Protein 5UNI (pdb70)

Structure (mmCIF, N/CA/C/O backbone):
data_5UNI
#
_entry.id   5UNI
#
_cell.length_a   84.858
_cell.length_b   108.936
_cell.length_c   109.338
_cell.angle_alpha   90.00
_cell.angle_beta   90.00
_cell.angle_gamma   90.00
#
_symmetry.space_group_name_H-M   'C 2 2 21'
#
loop_
_entity.id
_entity.type
_entity.pdbx_description
1 polymer 'NAD(P) transhydrogenase subunit alpha 2'
2 polymer 'NAD(P) transhydrogenase subunit beta'
3 non-polymer 'PENTAETHYLENE GLYCOL'
4 non-polymer DI(HYDROXYETHYL)ETHER
5 non-polymer '(2R)-2,3-dihydroxypropyl (9Z)-octadec-9-enoate'
6 non-polymer BENZAMIDINE
7 water water
#
loop_
_atom_site.group_PDB
_atom_site.id
_atom_site.type_symbol
_atom_site.label_atom_id
_atom_site.label_alt_id
_atom_site.label_comp_id
_atom_site.label_asym_id
_atom_site.label_entity_id
_atom_site.label_seq_id
_atom_site.pdbx_PDB_ins_code
_atom_site.Cartn_x
_atom_site.Cartn_y
_atom_site.Cartn_z
_atom_site.occupancy
_atom_site.B_iso_or_equiv
_atom_site.auth_seq_id
_atom_site.auth_comp_id
_atom_site.auth_asym_id
_atom_site.auth_atom_id
_atom_site.pdbx_PDB_model_num
ATOM 1 N N . MET A 1 1 ? -0.443 148.610 16.922 1.00 70.65 1 MET A N 1
ATOM 2 C CA . MET A 1 1 ? -0.829 147.226 17.381 1.00 77.09 1 MET A CA 1
ATOM 3 C C . MET A 1 1 ? 0.131 146.533 18.360 1.00 81.05 1 MET A C 1
ATOM 4 O O . MET A 1 1 ? -0.021 145.347 18.630 1.00 90.53 1 MET A O 1
ATOM 9 N N . GLU A 1 2 ? 1.103 147.262 18.896 1.00 86.89 2 GLU A N 1
ATOM 10 C CA . GLU A 1 2 ? 2.057 146.729 19.876 1.00 86.67 2 GLU A CA 1
ATOM 11 C C . GLU A 1 2 ? 1.430 146.577 21.309 1.00 76.03 2 GLU A C 1
ATOM 12 O O . GLU A 1 2 ? 0.586 147.378 21.712 1.00 79.76 2 GLU A O 1
ATOM 18 N N . PHE A 1 3 ? 1.847 145.532 22.034 1.00 61.74 3 PHE A N 1
ATOM 19 C CA . PHE A 1 3 ? 1.593 145.355 23.489 1.00 51.44 3 PHE A CA 1
ATOM 20 C C . PHE A 1 3 ? 2.821 145.806 24.253 1.00 46.24 3 PHE A C 1
ATOM 21 O O . PHE A 1 3 ? 3.923 145.768 23.730 1.00 39.48 3 PHE A O 1
ATOM 29 N N . GLY A 1 4 ? 2.669 146.167 25.514 1.00 42.39 4 GLY A N 1
ATOM 30 C CA . GLY A 1 4 ? 3.844 146.394 26.351 1.00 41.35 4 GLY A CA 1
ATOM 31 C C . GLY A 1 4 ? 4.829 145.216 26.425 1.00 40.41 4 GLY A C 1
ATOM 32 O O . GLY A 1 4 ? 4.472 144.065 26.136 1.00 41.18 4 GLY A O 1
ATOM 33 N N . PHE A 1 5 ? 6.051 145.520 26.886 1.00 38.16 5 PHE A N 1
ATOM 34 C CA . PHE A 1 5 ? 7.170 144.592 27.039 1.00 34.38 5 PHE A CA 1
ATOM 35 C C . PHE A 1 5 ? 6.874 143.377 27.897 1.00 33.88 5 PHE A C 1
ATOM 36 O O . PHE A 1 5 ? 7.148 142.232 27.493 1.00 31.06 5 PHE A O 1
ATOM 44 N N . TRP A 1 6 ? 6.256 143.614 29.066 1.00 35.97 6 TRP A N 1
ATOM 45 C CA . TRP A 1 6 ? 6.099 142.543 30.052 1.00 34.09 6 TRP A CA 1
ATOM 46 C C . TRP A 1 6 ? 4.985 141.637 29.656 1.00 32.78 6 TRP A C 1
ATOM 47 O O . TRP A 1 6 ? 5.148 140.407 29.676 1.00 31.51 6 TRP A O 1
ATOM 58 N N . SER A 1 7 ? 3.919 142.233 29.152 1.00 31.16 7 SER A N 1
ATOM 59 C CA . SER A 1 7 ? 2.813 141.474 28.561 1.00 35.43 7 SER A CA 1
ATOM 60 C C . SER A 1 7 ? 3.208 140.637 27.347 1.00 33.65 7 SER A C 1
ATOM 61 O O . SER A 1 7 ? 2.835 139.474 27.252 1.00 33.53 7 SER A O 1
ATOM 64 N N . ALA A 1 8 ? 3.980 141.226 26.444 1.00 32.12 8 ALA A N 1
ATOM 65 C CA . ALA A 1 8 ? 4.554 140.479 25.350 1.00 31.85 8 ALA A CA 1
ATOM 66 C C . ALA A 1 8 ? 5.431 139.355 25.829 1.00 31.89 8 ALA A C 1
ATOM 67 O O . ALA A 1 8 ? 5.415 138.270 25.255 1.00 27.66 8 ALA A O 1
ATOM 69 N N . LEU A 1 9 ? 6.208 139.591 26.903 1.00 32.24 9 LEU A N 1
ATOM 70 C CA . LEU A 1 9 ? 7.091 138.565 27.377 1.00 28.50 9 LEU A CA 1
ATOM 71 C C . LEU A 1 9 ? 6.290 137.396 27.951 1.00 28.01 9 LEU A C 1
ATOM 72 O O . LEU A 1 9 ? 6.611 136.226 27.657 1.00 27.29 9 LEU A O 1
ATOM 77 N N . TYR A 1 10 ? 5.269 137.684 28.772 1.00 27.45 10 TYR A N 1
ATOM 78 C CA . TYR A 1 10 ? 4.322 136.622 29.218 1.00 27.96 10 TYR A CA 1
ATOM 79 C C . TYR A 1 10 ? 3.704 135.846 28.077 1.00 30.41 10 TYR A C 1
ATOM 80 O O . TYR A 1 10 ? 3.718 134.604 28.097 1.00 27.51 10 TYR A O 1
ATOM 89 N N . ILE A 1 11 ? 3.153 136.569 27.079 1.00 30.37 11 ILE A N 1
ATOM 90 C CA . ILE A 1 11 ? 2.640 135.915 25.864 1.00 32.79 11 ILE A CA 1
ATOM 91 C C . ILE A 1 11 ? 3.661 134.939 25.173 1.00 33.35 11 ILE A C 1
ATOM 92 O O . ILE A 1 11 ? 3.288 133.851 24.710 1.00 31.05 11 ILE A O 1
ATOM 97 N N . PHE A 1 12 ? 4.944 135.317 25.152 1.00 36.32 12 PHE A N 1
ATOM 98 C CA . PHE A 1 12 ? 5.993 134.498 24.561 1.00 31.79 12 PHE A CA 1
ATOM 99 C C . PHE A 1 12 ? 6.195 133.234 25.374 1.00 34.61 12 PHE A C 1
ATOM 100 O O . PHE A 1 12 ? 6.169 132.129 24.786 1.00 34.69 12 PHE A O 1
ATOM 108 N N . VAL A 1 13 ? 6.372 133.335 26.707 1.00 29.53 13 VAL A N 1
ATOM 109 C CA . VAL A 1 13 ? 6.674 132.090 27.423 1.00 32.15 13 VAL A CA 1
ATOM 110 C C . VAL A 1 13 ? 5.464 131.143 27.531 1.00 29.28 13 VAL A C 1
ATOM 111 O O . VAL A 1 13 ? 5.622 129.880 27.429 1.00 29.47 13 VAL A O 1
ATOM 115 N N . LEU A 1 14 ? 4.291 131.713 27.763 1.00 28.98 14 LEU A N 1
ATOM 116 C CA . LEU A 1 14 ? 3.061 130.910 27.852 1.00 32.04 14 LEU A CA 1
ATOM 117 C C . LEU A 1 14 ? 2.763 130.181 26.533 1.00 28.31 14 LEU A C 1
ATOM 118 O O . LEU A 1 14 ? 2.412 129.015 26.547 1.00 30.25 14 LEU A O 1
ATOM 123 N N . THR A 1 15 ? 2.900 130.853 25.437 1.00 27.88 15 THR A N 1
ATOM 124 C CA . THR A 1 15 ? 2.689 130.199 24.107 1.00 31.97 15 THR A CA 1
ATOM 125 C C . THR A 1 15 ? 3.723 129.138 23.750 1.00 31.05 15 THR A C 1
ATOM 126 O O . THR A 1 15 ? 3.422 128.101 23.135 1.00 32.28 15 THR A O 1
ATOM 130 N N . CYS A 1 16 ? 4.937 129.397 24.198 1.00 34.62 16 CYS A N 1
ATOM 131 C CA . CYS A 1 16 ? 6.030 128.459 24.095 1.00 35.68 16 CYS A CA 1
ATOM 132 C C . CYS A 1 16 ? 5.831 127.262 24.955 1.00 31.68 16 CYS A C 1
ATOM 133 O O . CYS A 1 16 ? 5.946 126.088 24.478 1.00 28.04 16 CYS A O 1
ATOM 136 N N . PHE A 1 17 ? 5.573 127.467 26.257 1.00 29.22 17 PHE A N 1
ATOM 137 C CA . PHE A 1 17 ? 5.140 126.278 27.056 1.00 28.98 17 PHE A CA 1
ATOM 138 C C . PHE A 1 17 ? 3.946 125.489 26.395 1.00 26.60 17 PHE A C 1
ATOM 139 O O . PHE A 1 17 ? 3.925 124.204 26.325 1.00 28.08 17 PHE A O 1
ATOM 147 N N . LEU A 1 18 ? 2.966 126.229 25.863 1.00 27.03 18 LEU A N 1
ATOM 148 C CA . LEU A 1 18 ? 1.776 125.586 25.287 1.00 26.51 18 LEU A CA 1
ATOM 149 C C . LEU A 1 18 ? 2.081 124.720 24.068 1.00 28.60 18 LEU A C 1
ATOM 150 O O . LEU A 1 18 ? 1.585 123.555 23.968 1.00 31.33 18 LEU A O 1
ATOM 155 N N . GLY A 1 19 ? 2.893 125.245 23.150 1.00 26.86 19 GLY A N 1
ATOM 156 C CA . GLY A 1 19 ? 3.124 124.562 21.890 1.00 28.68 19 GLY A CA 1
ATOM 157 C C . GLY A 1 19 ? 3.871 123.303 22.101 1.00 28.37 19 GLY A C 1
ATOM 158 O O . GLY A 1 19 ? 3.543 122.301 21.524 1.00 30.64 19 GLY A O 1
ATOM 159 N N . TYR A 1 20 ? 4.885 123.369 22.953 1.00 30.84 20 TYR A N 1
ATOM 160 C CA . TYR A 1 20 ? 5.586 122.202 23.485 1.00 32.86 20 TYR A CA 1
ATOM 161 C C . TYR A 1 20 ? 4.685 121.149 24.095 1.00 35.52 20 TYR A C 1
ATOM 162 O O . TYR A 1 20 ? 4.735 119.950 23.734 1.00 37.05 20 TYR A O 1
ATOM 171 N N . GLU A 1 21 ? 3.857 121.582 25.037 1.00 34.83 21 GLU A N 1
ATOM 172 C CA . GLU A 1 21 ? 2.976 120.625 25.730 1.00 34.93 21 GLU A CA 1
ATOM 173 C C . GLU A 1 21 ? 1.899 119.983 24.849 1.00 32.82 21 GLU A C 1
ATOM 174 O O . GLU A 1 21 ? 1.550 118.840 25.090 1.00 33.15 21 GLU A O 1
ATOM 180 N N . LEU A 1 22 ? 1.344 120.682 23.864 1.00 33.07 22 LEU A N 1
ATOM 181 C CA . LEU A 1 22 ? 0.335 120.050 22.962 1.00 34.94 22 LEU A CA 1
ATOM 182 C C . LEU A 1 22 ? 0.851 118.863 22.107 1.00 36.91 22 LEU A C 1
ATOM 183 O O . LEU A 1 22 ? 0.046 118.083 21.610 1.00 45.27 22 LEU A O 1
ATOM 188 N N . ILE A 1 23 ? 2.173 118.729 21.969 1.00 44.46 23 ILE A N 1
ATOM 189 C CA . ILE A 1 23 ? 2.856 117.698 21.147 1.00 45.74 23 ILE A CA 1
ATOM 190 C C . ILE A 1 23 ? 3.410 116.487 21.925 1.00 45.09 23 ILE A C 1
ATOM 191 O O . ILE A 1 23 ? 3.832 115.495 21.310 1.00 38.19 23 ILE A O 1
ATOM 196 N N . THR A 1 24 ? 3.430 116.548 23.249 1.00 43.28 24 THR A N 1
ATOM 197 C CA . THR A 1 24 ? 3.846 115.373 24.060 1.00 48.01 24 THR A CA 1
ATOM 198 C C . THR A 1 24 ? 2.791 114.257 23.831 1.00 46.60 24 THR A C 1
ATOM 199 O O . THR A 1 24 ? 1.600 114.535 23.699 1.00 64.55 24 THR A O 1
ATOM 203 N N . ARG A 1 25 ? 3.197 113.023 23.657 1.00 62.17 25 ARG A N 1
ATOM 204 C CA . ARG A 1 25 ? 2.214 111.929 23.340 1.00 65.50 25 ARG A CA 1
ATOM 205 C C . ARG A 1 25 ? 1.578 111.899 21.939 1.00 66.14 25 ARG A C 1
ATOM 206 O O . ARG A 1 25 ? 0.691 111.076 21.681 1.00 68.50 25 ARG A O 1
ATOM 214 N N . VAL A 1 26 ? 2.007 112.763 21.021 1.00 65.85 26 VAL A N 1
ATOM 215 C CA . VAL A 1 26 ? 1.625 112.592 19.612 1.00 54.76 26 VAL A CA 1
ATOM 216 C C . VAL A 1 26 ? 2.100 111.158 19.223 1.00 46.46 26 VAL A C 1
ATOM 217 O O . VAL A 1 26 ? 3.207 110.743 19.570 1.00 45.63 26 VAL A O 1
ATOM 221 N N . PRO A 1 27 ? 1.213 110.358 18.621 1.00 44.96 27 PRO A N 1
ATOM 222 C CA . PRO A 1 27 ? 1.687 109.049 18.135 1.00 42.01 27 PRO A CA 1
ATOM 223 C C . PRO A 1 27 ? 2.525 109.209 16.853 1.00 42.42 27 PRO A C 1
ATOM 224 O O . PRO A 1 27 ? 2.377 110.194 16.105 1.00 41.01 27 PRO A O 1
ATOM 228 N N . VAL A 1 28 ? 3.415 108.253 16.629 1.00 40.78 28 VAL A N 1
ATOM 229 C CA . VAL A 1 28 ? 4.364 108.223 15.488 1.00 38.15 28 VAL A CA 1
ATOM 230 C C . VAL A 1 28 ? 3.699 108.436 14.142 1.00 37.25 28 VAL A C 1
ATOM 231 O O . VAL A 1 28 ? 4.204 109.185 13.356 1.00 41.01 28 VAL A O 1
ATOM 235 N N . ILE A 1 29 ? 2.562 107.828 13.884 1.00 40.48 29 ILE A N 1
ATOM 236 C CA . ILE A 1 29 ? 1.876 108.010 12.601 1.00 42.88 29 ILE A CA 1
ATOM 237 C C . ILE A 1 29 ? 1.388 109.435 12.324 1.00 39.82 29 ILE A C 1
ATOM 238 O O . ILE A 1 29 ? 0.963 109.724 11.223 1.00 45.83 29 ILE A O 1
ATOM 243 N N . LEU A 1 30 ? 1.421 110.319 13.311 1.00 39.13 30 LEU A N 1
ATOM 244 C CA . LEU A 1 30 ? 0.979 111.687 13.133 1.00 35.93 30 LEU A CA 1
ATOM 245 C C . LEU A 1 30 ? 2.201 112.597 13.041 1.00 36.11 30 LEU A C 1
ATOM 246 O O . LEU A 1 30 ? 2.064 113.811 12.897 1.00 33.99 30 LEU A O 1
ATOM 251 N N . HIS A 1 31 ? 3.401 112.049 13.077 1.00 37.46 31 HIS A N 1
ATOM 252 C CA . HIS A 1 31 ? 4.538 112.930 13.051 1.00 42.42 31 HIS A CA 1
ATOM 253 C C . HIS A 1 31 ? 4.514 113.779 11.781 1.00 40.63 31 HIS A C 1
ATOM 254 O O . HIS A 1 31 ? 4.613 115.011 11.882 1.00 34.93 31 HIS A O 1
ATOM 261 N N . THR A 1 32 ? 4.346 113.181 10.616 1.00 41.06 32 THR A N 1
ATOM 262 C CA . THR A 1 32 ? 4.512 113.998 9.416 1.00 46.10 32 THR A CA 1
ATOM 263 C C . THR A 1 32 ? 3.280 114.873 9.121 1.00 44.32 32 THR A C 1
ATOM 264 O O . THR A 1 32 ? 3.423 116.019 8.734 1.00 44.32 32 THR A O 1
ATOM 268 N N . PRO A 1 33 ? 2.062 114.341 9.344 1.00 49.31 33 PRO A N 1
ATOM 269 C CA . PRO A 1 33 ? 0.910 115.244 9.255 1.00 42.30 33 PRO A CA 1
ATOM 270 C C . PRO A 1 33 ? 0.941 116.463 10.200 1.00 38.78 33 PRO A C 1
ATOM 271 O O . PRO A 1 33 ? 0.459 117.571 9.820 1.00 31.24 33 PRO A O 1
ATOM 275 N N . LEU A 1 34 ? 1.490 116.280 11.404 1.00 37.69 34 LEU A N 1
ATOM 276 C CA . LEU A 1 34 ? 1.631 117.388 12.342 1.00 38.23 34 LEU A CA 1
ATOM 277 C C . LEU A 1 34 ? 2.669 118.389 11.877 1.00 34.90 34 LEU A C 1
ATOM 278 O O . LEU A 1 34 ? 2.467 119.594 12.014 1.00 34.76 34 LEU A O 1
ATOM 283 N N . MET A 1 35 ? 3.768 117.899 11.331 1.00 32.63 35 MET A N 1
ATOM 284 C CA . MET A 1 35 ? 4.807 118.772 10.802 1.00 32.56 35 MET A CA 1
ATOM 285 C C . MET A 1 35 ? 4.173 119.670 9.739 1.00 32.35 35 MET A C 1
ATOM 286 O O . MET A 1 35 ? 4.340 120.918 9.770 1.00 29.46 35 MET A O 1
ATOM 291 N N . SER A 1 36 ? 3.395 119.033 8.860 1.00 27.86 36 SER A N 1
ATOM 292 C CA . SER A 1 36 ? 2.699 119.714 7.808 1.00 29.85 36 SER A CA 1
ATOM 293 C C . SER A 1 36 ? 1.633 120.668 8.322 1.00 27.52 36 SER A C 1
ATOM 294 O O . SER A 1 36 ? 1.598 121.799 7.893 1.00 28.81 36 SER A O 1
ATOM 297 N N . GLY A 1 37 ? 0.769 120.253 9.251 1.00 28.35 37 GLY A N 1
ATOM 298 C CA . GLY A 1 37 ? -0.190 121.194 9.860 1.00 25.67 37 GLY A CA 1
ATOM 299 C C . GLY A 1 37 ? 0.474 122.405 10.559 1.00 31.13 37 GLY A C 1
ATOM 300 O O . GLY A 1 37 ? 0.014 123.563 10.431 1.00 31.55 37 GLY A O 1
ATOM 301 N N . SER A 1 38 ? 1.558 122.156 11.309 1.00 28.15 38 SER A N 1
ATOM 302 C CA . SER A 1 38 ? 2.287 123.246 11.961 1.00 30.09 38 SER A CA 1
ATOM 303 C C . SER A 1 38 ? 2.995 124.181 10.956 1.00 30.72 38 SER A C 1
ATOM 304 O O . SER A 1 38 ? 3.086 125.379 11.206 1.00 27.84 38 SER A O 1
ATOM 307 N N . ASN A 1 39 ? 3.498 123.600 9.851 1.00 27.21 39 ASN A N 1
ATOM 308 C CA . ASN A 1 39 ? 4.036 124.327 8.755 1.00 32.76 39 ASN A CA 1
ATOM 309 C C . ASN A 1 39 ? 2.962 125.265 8.201 1.00 32.62 39 ASN A C 1
ATOM 310 O O . ASN A 1 39 ? 3.249 126.438 7.908 1.00 29.60 39 ASN A O 1
ATOM 315 N N . PHE A 1 40 ? 1.724 124.779 8.050 1.00 28.54 40 PHE A N 1
ATOM 316 C CA . PHE A 1 40 ? 0.674 125.622 7.489 1.00 27.81 40 PHE A CA 1
ATOM 317 C C . PHE A 1 40 ? 0.405 126.839 8.432 1.00 29.23 40 PHE A C 1
ATOM 318 O O . PHE A 1 40 ? 0.286 127.984 8.020 1.00 24.85 40 PHE A O 1
ATOM 326 N N . ILE A 1 41 ? 0.377 126.577 9.726 1.00 26.61 41 ILE A N 1
ATOM 327 C CA . ILE A 1 41 ? 0.126 127.668 10.704 1.00 29.14 41 ILE A CA 1
ATOM 328 C C . ILE A 1 41 ? 1.155 128.813 10.624 1.00 31.27 41 ILE A C 1
ATOM 329 O O . ILE A 1 41 ? 0.732 129.994 10.617 1.00 33.25 41 ILE A O 1
ATOM 334 N N . HIS A 1 42 ? 2.486 128.518 10.557 1.00 35.20 42 HIS A N 1
ATOM 335 C CA . HIS A 1 42 ? 3.462 129.625 10.469 1.00 33.59 42 HIS A CA 1
ATOM 336 C C . HIS A 1 42 ? 3.337 130.395 9.122 1.00 30.63 42 HIS A C 1
ATOM 337 O O . HIS A 1 42 ? 4.004 131.409 8.960 1.00 27.48 42 HIS A O 1
ATOM 344 N N . GLY A 1 43 ? 2.577 129.829 8.171 1.00 31.62 43 GLY A N 1
ATOM 345 C CA . GLY A 1 43 ? 1.985 130.521 6.993 1.00 32.12 43 GLY A CA 1
ATOM 346 C C . GLY A 1 43 ? 1.351 131.869 7.212 1.00 29.26 43 GLY A C 1
ATOM 347 O O . GLY A 1 43 ? 1.230 132.721 6.279 1.00 30.33 43 GLY A O 1
ATOM 348 N N . VAL A 1 44 ? 0.866 132.066 8.428 1.00 30.01 44 VAL A N 1
ATOM 349 C CA . VAL A 1 44 ? 0.316 133.346 8.818 1.00 31.65 44 VAL A CA 1
ATOM 350 C C . VAL A 1 44 ? 1.357 134.474 8.704 1.00 32.09 44 VAL A C 1
ATOM 351 O O . VAL A 1 44 ? 0.939 135.646 8.790 1.00 32.64 44 VAL A O 1
ATOM 355 N N . VAL A 1 45 ? 2.652 134.149 8.477 1.00 32.21 45 VAL A N 1
ATOM 356 C CA . VAL A 1 45 ? 3.686 135.131 8.043 1.00 32.77 45 VAL A CA 1
ATOM 357 C C . VAL A 1 45 ? 3.265 136.022 6.862 1.00 28.76 45 VAL A C 1
ATOM 358 O O . VAL A 1 45 ? 3.707 137.174 6.765 1.00 31.20 45 VAL A O 1
ATOM 362 N N . VAL A 1 46 ? 2.384 1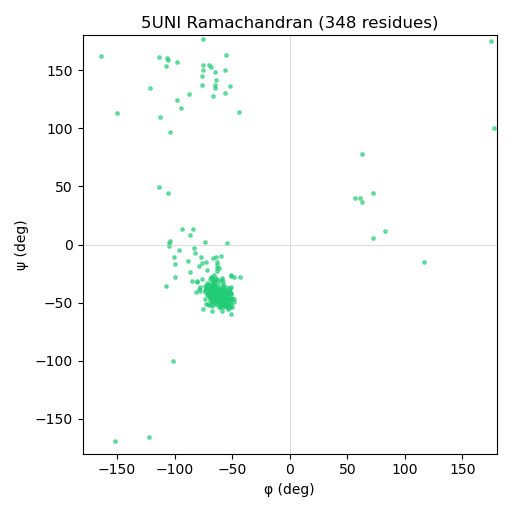35.521 6.020 1.00 26.27 46 VAL A N 1
ATOM 363 C CA . VAL A 1 46 ? 1.825 136.326 4.884 1.00 29.14 46 VAL A CA 1
ATOM 364 C C . VAL A 1 46 ? 1.225 137.675 5.319 1.00 31.75 46 VAL A C 1
ATOM 365 O O . VAL A 1 46 ? 1.389 138.706 4.676 1.00 30.91 46 VAL A O 1
ATOM 369 N N . VAL A 1 47 ? 0.586 137.667 6.479 1.00 28.83 47 VAL A N 1
ATOM 370 C CA . VAL A 1 47 ? 0.010 138.827 7.046 1.00 31.02 47 VAL A CA 1
ATOM 371 C C . VAL A 1 47 ? 1.012 139.910 7.386 1.00 33.97 47 VAL A C 1
ATOM 372 O O . VAL A 1 47 ? 0.787 141.087 7.121 1.00 35.53 47 VAL A O 1
ATOM 376 N N . GLY A 1 48 ? 2.145 139.536 7.973 1.00 32.31 48 GLY A N 1
ATOM 377 C CA . GLY A 1 48 ? 3.171 140.497 8.270 1.00 29.72 48 GLY A CA 1
ATOM 378 C C . GLY A 1 48 ? 3.798 141.004 6.978 1.00 31.38 48 GLY A C 1
ATOM 379 O O . GLY A 1 48 ? 4.127 142.169 6.885 1.00 28.31 48 GLY A O 1
ATOM 380 N N . ALA A 1 49 ? 3.971 140.137 5.985 1.00 31.45 49 ALA A N 1
ATOM 381 C CA . ALA A 1 49 ? 4.442 140.612 4.633 1.00 33.01 49 ALA A CA 1
ATOM 382 C C . ALA A 1 49 ? 3.405 141.534 3.958 1.00 33.41 49 ALA A C 1
ATOM 383 O O . ALA A 1 49 ? 3.812 142.461 3.241 1.00 30.22 49 ALA A O 1
ATOM 385 N N . MET A 1 50 ? 2.092 141.311 4.197 1.00 34.35 50 MET A N 1
ATOM 386 C CA . MET A 1 50 ? 1.063 142.242 3.693 1.00 33.07 50 MET A CA 1
ATOM 387 C C . MET A 1 50 ? 1.264 143.645 4.240 1.00 33.50 50 MET A C 1
ATOM 388 O O . MET A 1 50 ? 1.132 144.629 3.510 1.00 34.37 50 MET A O 1
ATOM 393 N N . VAL A 1 51 ? 1.541 143.742 5.519 1.00 35.05 51 VAL A N 1
ATOM 394 C CA . VAL A 1 51 ? 1.671 145.056 6.186 1.00 37.74 51 VAL A CA 1
ATOM 395 C C . VAL A 1 51 ? 2.925 145.769 5.639 1.00 42.81 51 VAL A C 1
ATOM 396 O O . VAL A 1 51 ? 2.898 147.002 5.378 1.00 37.77 51 VAL A O 1
ATOM 400 N N . VAL A 1 52 ? 4.017 145.005 5.477 1.00 38.64 52 VAL A N 1
ATOM 401 C CA . VAL A 1 52 ? 5.215 145.546 4.839 1.00 35.63 52 VAL A CA 1
ATOM 402 C C . VAL A 1 52 ? 4.922 146.067 3.432 1.00 34.33 52 VAL A C 1
ATOM 403 O O . VAL A 1 52 ? 5.214 147.197 3.118 1.00 36.45 52 VAL A O 1
ATOM 407 N N . LEU A 1 53 ? 4.341 145.262 2.574 1.00 32.62 53 LEU A N 1
ATOM 408 C CA . LEU A 1 53 ? 4.066 145.728 1.248 1.00 34.37 53 LEU A CA 1
ATOM 409 C C . LEU A 1 53 ? 3.115 146.954 1.272 1.00 37.63 53 LEU A C 1
ATOM 410 O O . LEU A 1 53 ? 3.318 147.950 0.545 1.00 36.19 53 LEU A O 1
ATOM 415 N N . GLY A 1 54 ? 2.125 146.886 2.161 1.00 32.93 54 GLY A N 1
ATOM 416 C CA . GLY A 1 54 ? 1.171 147.937 2.382 1.00 37.30 54 GLY A CA 1
ATOM 417 C C . GLY A 1 54 ? 1.743 149.296 2.817 1.00 42.83 54 GLY A C 1
ATOM 418 O O . GLY A 1 54 ? 1.108 150.298 2.581 1.00 47.00 54 GLY A O 1
ATOM 419 N N . HIS A 1 55 ? 2.892 149.331 3.503 1.00 46.80 55 HIS A N 1
ATOM 420 C CA . HIS A 1 55 ? 3.547 150.583 3.923 1.00 42.38 55 HIS A CA 1
ATOM 421 C C . HIS A 1 55 ? 4.789 150.928 3.075 1.00 42.16 55 HIS A C 1
ATOM 422 O O . HIS A 1 55 ? 5.459 151.926 3.303 1.00 45.11 55 HIS A O 1
ATOM 429 N N . ALA A 1 56 ? 5.102 150.112 2.094 1.00 40.70 56 ALA A N 1
ATOM 430 C CA . ALA A 1 56 ? 6.309 150.350 1.300 1.00 46.13 56 ALA A CA 1
ATOM 431 C C . ALA A 1 56 ? 6.217 151.661 0.428 1.00 51.49 56 ALA A C 1
ATOM 432 O O . ALA A 1 56 ? 5.269 151.826 -0.347 1.00 45.00 56 ALA A O 1
ATOM 434 N N . GLU A 1 57 ? 7.210 152.546 0.529 1.00 56.00 57 GLU A N 1
ATOM 435 C CA . GLU A 1 57 ? 7.229 153.805 -0.236 1.00 62.67 57 GLU A CA 1
ATOM 436 C C . GLU A 1 57 ? 8.139 153.790 -1.529 1.00 63.37 57 GLU A C 1
ATOM 437 O O . GLU A 1 57 ? 7.861 154.515 -2.463 1.00 67.94 57 GLU A O 1
ATOM 439 N N . THR A 1 58 ? 9.200 152.979 -1.580 1.00 65.56 58 THR A N 1
ATOM 440 C CA . THR A 1 58 ? 10.157 152.954 -2.723 1.00 55.06 58 THR A CA 1
ATOM 441 C C . THR A 1 58 ? 9.952 151.708 -3.556 1.00 59.75 58 THR A C 1
ATOM 442 O O . THR A 1 58 ? 9.401 150.722 -3.068 1.00 63.83 58 THR A O 1
ATOM 446 N N . GLY A 1 59 ? 10.433 151.745 -4.795 1.00 47.50 59 GLY A N 1
ATOM 447 C CA . GLY A 1 59 ? 10.473 150.586 -5.669 1.00 49.99 59 GLY A CA 1
ATOM 448 C C . GLY A 1 59 ? 11.107 149.330 -5.056 1.00 53.42 59 GLY A C 1
ATOM 449 O O . GLY A 1 59 ? 10.652 148.192 -5.309 1.00 47.91 59 GLY A O 1
ATOM 450 N N . LEU A 1 60 ? 12.137 149.521 -4.242 1.00 54.51 60 LEU A N 1
ATOM 451 C CA . LEU A 1 60 ? 12.864 148.387 -3.635 1.00 55.33 60 LEU A CA 1
ATOM 452 C C . LEU A 1 60 ? 12.052 147.724 -2.529 1.00 57.00 60 LEU A C 1
ATOM 453 O O . LEU A 1 60 ? 11.962 146.481 -2.442 1.00 50.73 60 LEU A O 1
ATOM 458 N N . GLU A 1 61 ? 11.499 148.579 -1.666 1.00 53.22 61 GLU A N 1
ATOM 459 C CA . GLU A 1 61 ? 10.612 148.147 -0.607 1.00 51.64 61 GLU A CA 1
ATOM 460 C C . GLU A 1 61 ? 9.448 147.396 -1.196 1.00 47.60 61 GLU A C 1
ATOM 461 O O . GLU A 1 61 ? 9.027 146.406 -0.644 1.00 48.81 61 GLU A O 1
ATOM 467 N N . LYS A 1 62 ? 8.939 147.866 -2.325 1.00 44.34 62 LYS A N 1
ATOM 468 C CA . LYS A 1 62 ? 7.798 147.253 -2.951 1.00 44.29 62 LYS A CA 1
ATOM 469 C C . LYS A 1 62 ? 8.091 145.938 -3.523 1.00 43.24 62 LYS A C 1
ATOM 470 O O . LYS A 1 62 ? 7.225 145.069 -3.441 1.00 43.65 62 LYS A O 1
ATOM 476 N N . LEU A 1 63 ? 9.257 145.824 -4.156 1.00 42.64 63 LEU A N 1
ATOM 477 C CA . LEU A 1 63 ? 9.686 144.616 -4.801 1.00 40.09 63 LEU A CA 1
ATOM 478 C C . LEU A 1 63 ? 9.993 143.560 -3.710 1.00 44.53 63 LEU A C 1
ATOM 479 O O . LEU A 1 63 ? 9.577 142.417 -3.863 1.00 43.17 63 LEU A O 1
ATOM 484 N N . ILE A 1 64 ? 10.670 143.926 -2.620 1.00 42.34 64 ILE A N 1
ATOM 485 C CA . ILE A 1 64 ? 10.980 142.945 -1.580 1.00 41.31 64 ILE A CA 1
ATOM 486 C C . ILE A 1 64 ? 9.673 142.454 -0.876 1.00 40.26 64 ILE A C 1
ATOM 487 O O . ILE A 1 64 ? 9.429 141.232 -0.715 1.00 42.29 64 ILE A O 1
ATOM 492 N N . GLY A 1 65 ? 8.829 143.400 -0.492 1.00 40.82 65 GLY A N 1
ATOM 493 C CA . GLY A 1 65 ? 7.449 143.109 0.030 1.00 39.83 65 GLY A CA 1
ATOM 494 C C . GLY A 1 65 ? 6.523 142.304 -0.906 1.00 39.68 65 GLY A C 1
ATOM 495 O O . GLY A 1 65 ? 5.783 141.412 -0.484 1.00 35.04 65 GLY A O 1
ATOM 496 N N . PHE A 1 66 ? 6.576 142.597 -2.194 1.00 38.92 66 PHE A N 1
ATOM 497 C CA . PHE A 1 66 ? 5.837 141.817 -3.174 1.00 36.06 66 PHE A CA 1
ATOM 498 C C . PHE A 1 66 ? 6.286 140.343 -3.101 1.00 36.85 66 PHE A C 1
ATOM 499 O O . PHE A 1 66 ? 5.477 139.442 -2.893 1.00 38.51 66 PHE A O 1
ATOM 507 N N . LEU A 1 67 ? 7.591 140.124 -3.157 1.00 42.77 67 LEU A N 1
ATOM 508 C CA . LEU A 1 67 ? 8.167 138.782 -3.109 1.00 41.48 67 LEU A CA 1
ATOM 509 C C . LEU A 1 67 ? 7.777 138.050 -1.783 1.00 40.50 67 LEU A C 1
ATOM 510 O O . LEU A 1 67 ? 7.505 136.839 -1.789 1.00 36.04 67 LEU A O 1
ATOM 515 N N . GLY A 1 68 ? 7.776 138.779 -0.670 1.00 35.94 68 GLY A N 1
ATOM 516 C CA . GLY A 1 68 ? 7.393 138.194 0.625 1.00 36.27 68 GLY A CA 1
ATOM 517 C C . GLY A 1 68 ? 5.941 137.741 0.739 1.00 33.95 68 GLY A C 1
ATOM 518 O O . GLY A 1 68 ? 5.645 136.699 1.339 1.00 30.06 68 GLY A O 1
ATOM 519 N N . VAL A 1 69 ? 5.028 138.529 0.160 1.00 32.78 69 VAL A N 1
ATOM 520 C CA . VAL A 1 69 ? 3.635 138.164 0.092 1.00 32.36 69 VAL A CA 1
ATOM 521 C C . VAL A 1 69 ? 3.429 136.928 -0.763 1.00 31.41 69 VAL A C 1
ATOM 522 O O . VAL A 1 69 ? 2.669 136.025 -0.371 1.00 41.36 69 VAL A O 1
ATOM 526 N N . ILE A 1 70 ? 4.120 136.828 -1.899 1.00 32.48 70 ILE A N 1
ATOM 527 C CA . ILE A 1 70 ? 4.075 135.592 -2.686 1.00 30.74 70 ILE A CA 1
ATOM 528 C C . ILE A 1 70 ? 4.566 134.395 -1.836 1.00 33.24 70 ILE A C 1
ATOM 529 O O . ILE A 1 70 ? 3.938 133.317 -1.836 1.00 30.35 70 ILE A O 1
ATOM 534 N N . LEU A 1 71 ? 5.724 134.579 -1.166 1.00 32.73 71 LEU A N 1
ATOM 535 C CA . LEU A 1 71 ? 6.371 133.478 -0.407 1.00 31.15 71 LEU A CA 1
ATOM 536 C C . LEU A 1 71 ? 5.426 133.105 0.728 1.00 28.84 71 LEU A C 1
ATOM 537 O O . LEU A 1 71 ? 5.095 131.923 0.909 1.00 26.44 71 LEU A O 1
ATOM 542 N N . GLY A 1 72 ? 4.918 134.118 1.441 1.00 26.78 72 GLY A N 1
ATOM 543 C CA . GLY A 1 72 ? 3.981 133.854 2.550 1.00 30.99 72 GLY A CA 1
ATOM 544 C C . GLY A 1 72 ? 2.725 133.129 2.077 1.00 29.44 72 GLY A C 1
ATOM 545 O O . GLY A 1 72 ? 2.365 132.087 2.594 1.00 29.92 72 GLY A O 1
ATOM 546 N N . ALA A 1 73 ? 2.086 133.666 1.037 1.00 35.52 73 ALA A N 1
ATOM 547 C CA . ALA A 1 73 ? 0.906 133.044 0.416 1.00 29.37 73 ALA A CA 1
ATOM 548 C C . ALA A 1 73 ? 1.154 131.615 -0.022 1.00 29.05 73 ALA A C 1
ATOM 549 O O . ALA A 1 73 ? 0.329 130.736 0.239 1.00 33.37 73 ALA A O 1
ATOM 551 N N . ALA A 1 74 ? 2.312 131.344 -0.626 1.00 29.29 74 ALA A N 1
ATOM 552 C CA . ALA A 1 74 ? 2.633 129.969 -0.954 1.00 30.16 74 ALA A CA 1
ATOM 553 C C . ALA A 1 74 ? 2.692 129.048 0.263 1.00 32.26 74 ALA A C 1
ATOM 554 O O . ALA A 1 74 ? 2.108 127.964 0.275 1.00 30.57 74 ALA A O 1
ATOM 556 N N . ASN A 1 75 ? 3.377 129.480 1.302 1.00 31.17 75 ASN A N 1
ATOM 557 C CA . ASN A 1 75 ? 3.450 128.666 2.530 1.00 31.79 75 ASN A CA 1
ATOM 558 C C . ASN A 1 75 ? 2.008 128.350 3.020 1.00 29.58 75 ASN A C 1
ATOM 559 O O . ASN A 1 75 ? 1.689 127.237 3.383 1.00 29.91 75 ASN A O 1
ATOM 564 N N . ALA A 1 76 ? 1.135 129.351 3.037 1.00 30.18 76 ALA A N 1
ATOM 565 C CA . ALA A 1 76 ? -0.197 129.151 3.606 1.00 29.82 76 ALA A CA 1
ATOM 566 C C . ALA A 1 76 ? -1.056 128.231 2.705 1.00 30.87 76 ALA A C 1
ATOM 567 O O . ALA A 1 76 ? -1.679 127.264 3.174 1.00 29.64 76 ALA A O 1
ATOM 569 N N . ALA A 1 77 ? -1.142 128.550 1.425 1.00 27.50 77 ALA A N 1
ATOM 570 C CA . ALA A 1 77 ? -2.069 127.785 0.551 1.00 29.70 77 ALA A CA 1
ATOM 571 C C . ALA A 1 77 ? -1.572 126.340 0.322 1.00 31.41 77 ALA A C 1
ATOM 572 O O . ALA A 1 77 ? -2.359 125.344 0.425 1.00 33.43 77 ALA A O 1
ATOM 574 N N . GLY A 1 78 ? -0.276 126.212 0.016 1.00 33.57 78 GLY A N 1
ATOM 575 C CA . GLY A 1 78 ? 0.297 124.900 -0.345 1.00 34.81 78 GLY A CA 1
ATOM 576 C C . GLY A 1 78 ? 0.369 124.070 0.938 1.00 36.57 78 GLY A C 1
ATOM 577 O O . GLY A 1 78 ? 0.105 122.869 0.944 1.00 34.69 78 GLY A O 1
ATOM 578 N N . GLY A 1 79 ? 0.716 124.724 2.047 1.00 36.04 79 GLY A N 1
ATOM 579 C CA . GLY A 1 79 ? 0.733 124.044 3.341 1.00 36.68 79 GLY A CA 1
ATOM 580 C C . GLY A 1 79 ? -0.624 123.529 3.797 1.00 33.89 79 GLY A C 1
ATOM 581 O O . GLY A 1 79 ? -0.716 122.472 4.404 1.00 27.82 79 GLY A O 1
ATOM 582 N N . TYR A 1 80 ? -1.686 124.276 3.458 1.00 34.75 80 TYR A N 1
ATOM 583 C CA . TYR A 1 80 ? -3.054 123.859 3.713 1.00 34.84 80 TYR A CA 1
ATOM 584 C C . TYR A 1 80 ? -3.418 122.625 2.836 1.00 31.96 80 TYR A C 1
ATOM 585 O O . TYR A 1 80 ? -3.848 121.561 3.330 1.00 32.40 80 TYR A O 1
ATOM 594 N N . ALA A 1 81 ? -3.284 122.789 1.548 1.00 33.04 81 ALA A N 1
ATOM 595 C CA . ALA A 1 81 ? -3.578 121.673 0.634 1.00 32.53 81 ALA A CA 1
ATOM 596 C C . ALA A 1 81 ? -2.830 120.383 0.938 1.00 35.11 81 ALA A C 1
ATOM 597 O O . ALA A 1 81 ? -3.432 119.305 0.949 1.00 42.04 81 ALA A O 1
ATOM 599 N N . VAL A 1 82 ? -1.524 120.474 1.186 1.00 37.85 82 VAL A N 1
ATOM 600 C CA . VAL A 1 82 ? -0.722 119.288 1.549 1.00 37.37 82 VAL A CA 1
ATOM 601 C C . VAL A 1 82 ? -1.294 118.627 2.838 1.00 36.57 82 VAL A C 1
ATOM 602 O O . VAL A 1 82 ? -1.464 117.394 2.880 1.00 38.92 82 VAL A O 1
ATOM 606 N N . THR A 1 83 ? -1.605 119.418 3.862 1.00 33.49 83 THR A N 1
ATOM 607 C CA . THR A 1 83 ? -2.079 118.874 5.176 1.00 32.19 83 THR A CA 1
ATOM 608 C C . THR A 1 83 ? -3.468 118.197 5.009 1.00 33.48 83 THR A C 1
ATOM 609 O O . THR A 1 83 ? -3.712 117.092 5.507 1.00 35.58 83 THR A O 1
ATOM 613 N N . VAL A 1 84 ? -4.353 118.830 4.261 1.00 36.06 84 VAL A N 1
ATOM 614 C CA . VAL A 1 84 ? -5.648 118.238 3.938 1.00 38.40 84 VAL A CA 1
ATOM 615 C C . VAL A 1 84 ? -5.506 116.873 3.247 1.00 41.02 84 VAL A C 1
ATOM 616 O O . VAL A 1 84 ? -6.241 115.935 3.589 1.00 41.89 84 VAL A O 1
ATOM 620 N N . ARG A 1 85 ? -4.577 116.758 2.294 1.00 38.42 85 ARG A N 1
ATOM 621 C CA . ARG A 1 85 ? -4.317 115.474 1.623 1.00 38.78 85 ARG A CA 1
ATOM 622 C C . ARG A 1 85 ? -3.777 114.437 2.554 1.00 46.95 85 ARG A C 1
ATOM 623 O O . ARG A 1 85 ? -4.160 113.306 2.411 1.00 50.72 85 ARG A O 1
ATOM 631 N N . MET A 1 86 ? -2.818 114.778 3.436 1.00 44.26 86 MET A N 1
ATOM 632 C CA . MET A 1 86 ? -2.267 113.776 4.342 1.00 42.59 86 MET A CA 1
ATOM 633 C C . MET A 1 86 ? -3.317 113.275 5.346 1.00 48.93 86 MET A C 1
ATOM 634 O O . MET A 1 86 ? -3.343 112.108 5.686 1.00 59.36 86 MET A O 1
ATOM 639 N N . LEU A 1 87 ? -4.208 114.143 5.790 1.00 42.95 87 LEU A N 1
ATOM 640 C CA . LEU A 1 87 ? -5.193 113.744 6.744 1.00 48.46 87 LEU A CA 1
ATOM 641 C C . LEU A 1 87 ? -6.438 113.055 6.131 1.00 53.33 87 LEU A C 1
ATOM 642 O O . LEU A 1 87 ? -7.314 112.653 6.874 1.00 63.12 87 LEU A O 1
ATOM 647 N N . GLU A 1 88 ? -6.550 112.939 4.814 1.00 64.58 88 GLU A N 1
ATOM 648 C CA . GLU A 1 88 ? -7.460 111.935 4.208 1.00 72.20 88 GLU A CA 1
ATOM 649 C C . GLU A 1 88 ? -7.118 110.523 4.666 1.00 79.70 88 GLU A C 1
ATOM 650 O O . GLU A 1 88 ? -8.012 109.743 4.898 1.00 82.93 88 GLU A O 1
ATOM 656 N N . MET A 1 89 ? -5.826 110.228 4.855 1.00 93.36 89 MET A N 1
ATOM 657 C CA . MET A 1 89 ? -5.332 108.943 5.416 1.00 92.95 89 MET A CA 1
ATOM 658 C C . MET A 1 89 ? -5.940 108.554 6.799 1.00 92.45 89 MET A C 1
ATOM 659 O O . MET A 1 89 ? -5.562 107.534 7.372 1.00 100.86 89 MET A O 1
ATOM 664 N N . PHE A 1 90 ? -6.846 109.367 7.350 1.00 86.83 90 PHE A N 1
ATOM 665 C CA . PHE A 1 90 ? -7.573 109.067 8.604 1.00 87.47 90 PHE A CA 1
ATOM 666 C C . PHE A 1 90 ? -9.072 108.874 8.300 1.00 102.14 90 PHE A C 1
ATOM 667 O O . PHE A 1 90 ? -9.946 109.436 8.966 1.00 103.19 90 PHE A O 1
ATOM 675 N N . GLU A 1 91 ? -9.305 108.023 7.281 1.00 123.11 91 GLU A N 1
ATOM 676 C CA . GLU A 1 91 ? -10.613 107.679 6.672 1.00 140.46 91 GLU A CA 1
ATOM 677 C C . GLU A 1 91 ? -10.567 106.230 6.070 1.00 148.44 91 GLU A C 1
ATOM 678 O O . GLU A 1 91 ? -9.606 105.496 6.329 1.00 136.45 91 GLU A O 1
ATOM 684 N N . ARG A 1 92 ? -11.589 105.838 5.275 1.00 164.35 92 ARG A N 1
ATOM 685 C CA . ARG A 1 92 ? -11.637 104.546 4.510 1.00 168.31 92 ARG A CA 1
ATOM 686 C C . ARG A 1 92 ? -11.300 104.649 2.987 1.00 175.63 92 ARG A C 1
ATOM 687 O O . ARG A 1 92 ? -10.128 104.740 2.610 1.00 163.72 92 ARG A O 1
ATOM 695 N N . LYS A 1 93 ? -12.336 104.656 2.133 1.00 191.34 93 LYS A N 1
ATOM 696 C CA . LYS A 1 93 ? -12.245 104.341 0.694 1.00 200.92 93 LYS A CA 1
ATOM 697 C C . LYS A 1 93 ? -13.677 104.397 0.089 1.00 207.66 93 LYS A C 1
ATOM 698 O O . LYS A 1 93 ? -14.451 103.447 0.258 1.00 210.71 93 LYS A O 1
ATOM 704 N N . PRO A 1 94 ? -14.042 105.515 -0.592 1.00 200.32 94 PRO A N 1
ATOM 705 C CA . PRO A 1 94 ? -15.335 105.620 -1.285 1.00 189.74 94 PRO A CA 1
ATOM 706 C C . PRO A 1 94 ? -15.250 105.170 -2.748 1.00 185.22 94 PRO A C 1
ATOM 707 O O . PRO A 1 94 ? -16.189 105.373 -3.522 1.00 173.17 94 PRO A O 1
ATOM 711 N N . MET B 2 1 ? -7.955 150.440 16.927 1.00 76.06 1 MET B N 1
ATOM 712 C CA . MET B 2 1 ? -8.094 149.206 16.090 1.00 83.06 1 MET B CA 1
ATOM 713 C C . MET B 2 1 ? -8.370 147.929 16.916 1.00 65.40 1 MET B C 1
ATOM 714 O O . MET B 2 1 ? -7.694 146.878 16.808 1.00 48.07 1 MET B O 1
ATOM 719 N N . ASP B 2 2 ? -9.438 148.077 17.695 1.00 55.21 2 ASP B N 1
ATOM 720 C CA . ASP B 2 2 ? -10.152 147.010 18.366 1.00 56.64 2 ASP B CA 1
ATOM 721 C C . ASP B 2 2 ? -10.695 145.853 17.530 1.00 52.14 2 ASP B C 1
ATOM 722 O O . ASP B 2 2 ? -10.755 144.719 18.043 1.00 48.95 2 ASP B O 1
ATOM 727 N N . LEU B 2 3 ? -11.168 146.132 16.315 1.00 43.81 3 LEU B N 1
ATOM 728 C CA . LEU B 2 3 ? -11.717 145.082 15.451 1.00 48.26 3 LEU B CA 1
ATOM 729 C C . LEU B 2 3 ? -10.642 144.165 14.859 1.00 38.98 3 LEU B C 1
ATOM 730 O O . LEU B 2 3 ? -10.843 142.973 14.836 1.00 41.33 3 LEU B O 1
ATOM 735 N N . ILE B 2 4 ? -9.514 144.718 14.435 1.00 35.77 4 ILE B N 1
ATOM 736 C CA . ILE B 2 4 ? -8.353 143.930 14.079 1.00 46.87 4 ILE B CA 1
ATOM 737 C C . ILE B 2 4 ? -7.795 143.159 15.309 1.00 40.09 4 ILE B C 1
ATOM 738 O O . ILE B 2 4 ? -7.481 142.009 15.164 1.00 37.40 4 ILE B O 1
ATOM 743 N N . GLN B 2 5 ? -7.655 143.782 16.473 1.00 35.97 5 GLN B N 1
ATOM 744 C CA . GLN B 2 5 ? -7.268 143.025 17.692 1.00 37.71 5 GLN B CA 1
ATOM 745 C C . GLN B 2 5 ? -8.212 141.882 17.997 1.00 35.25 5 GLN B C 1
ATOM 746 O O . GLN B 2 5 ? -7.755 140.785 18.350 1.00 37.17 5 GLN B O 1
ATOM 752 N N . ALA B 2 6 ? -9.513 142.121 17.818 1.00 33.95 6 ALA B N 1
ATOM 753 C CA . ALA B 2 6 ? -10.502 141.099 18.074 1.00 34.25 6 ALA B CA 1
ATOM 754 C C . ALA B 2 6 ? -10.323 139.941 17.064 1.00 36.07 6 ALA B C 1
ATOM 755 O O . ALA B 2 6 ? -10.297 138.744 17.435 1.00 34.75 6 ALA B O 1
ATOM 757 N N . ALA B 2 7 ? -10.112 140.309 15.812 1.00 32.91 7 ALA B N 1
ATOM 758 C CA . ALA B 2 7 ? -9.923 139.320 14.773 1.00 33.38 7 ALA B CA 1
ATOM 759 C C . ALA B 2 7 ? -8.721 138.418 15.030 1.00 28.97 7 ALA B C 1
ATOM 760 O O . ALA B 2 7 ? -8.846 137.169 15.020 1.00 31.56 7 ALA B O 1
ATOM 762 N N . TYR B 2 8 ? -7.564 139.041 15.276 1.00 30.14 8 TYR B N 1
ATOM 763 C CA . TYR B 2 8 ? -6.293 138.315 15.658 1.00 31.56 8 TYR B CA 1
ATOM 764 C C . TYR B 2 8 ? -6.370 137.440 16.873 1.00 31.74 8 TYR B C 1
ATOM 765 O O . TYR B 2 8 ? -5.812 136.318 16.871 1.00 31.74 8 TYR B O 1
ATOM 774 N N . PHE B 2 9 ? -7.052 137.948 17.926 1.00 35.96 9 PHE B N 1
ATOM 775 C CA . PHE B 2 9 ? -7.467 137.133 19.078 1.00 33.73 9 PHE B CA 1
ATOM 776 C C . PHE B 2 9 ? -8.206 135.874 18.629 1.00 33.47 9 PHE B C 1
ATOM 777 O O . PHE B 2 9 ? -7.837 134.780 18.964 1.00 29.86 9 PHE B O 1
ATOM 785 N N . VAL B 2 10 ? -9.213 136.034 17.777 1.00 35.44 10 VAL B N 1
ATOM 786 C CA . VAL B 2 10 ? -9.939 134.865 17.292 1.00 31.23 10 VAL B CA 1
ATOM 787 C C . VAL B 2 10 ? -9.027 133.910 16.499 1.00 31.36 10 VAL B C 1
ATOM 788 O O . VAL B 2 10 ? -9.070 132.651 16.742 1.00 30.41 10 VAL B O 1
ATOM 792 N N . VAL B 2 11 ? -8.177 134.480 15.607 1.00 28.65 11 VAL B N 1
ATOM 793 C CA . VAL B 2 11 ? -7.153 133.663 14.871 1.00 28.94 11 VAL B CA 1
ATOM 794 C C . VAL B 2 11 ? -6.242 132.808 15.791 1.00 29.01 11 VAL B C 1
ATOM 795 O O . VAL B 2 11 ? -6.062 131.620 15.514 1.00 26.92 11 VAL B O 1
ATOM 799 N N . ALA B 2 12 ? -5.683 133.389 16.879 1.00 27.06 12 ALA B N 1
ATOM 800 C CA . ALA B 2 12 ? -4.851 132.611 17.761 1.00 28.84 12 ALA B CA 1
ATOM 801 C C . ALA B 2 12 ? -5.629 131.411 18.341 1.00 32.26 12 ALA B C 1
ATOM 802 O O . ALA B 2 12 ? -5.103 130.266 18.391 1.00 30.74 12 ALA B O 1
ATOM 804 N N . ILE B 2 13 ? -6.880 131.640 18.745 1.00 30.71 13 ILE B N 1
ATOM 805 C CA . ILE B 2 13 ? -7.687 130.544 19.302 1.00 30.68 13 ILE B CA 1
ATOM 806 C C . ILE B 2 13 ? -7.902 129.413 18.300 1.00 28.80 13 ILE B C 1
ATOM 807 O O . ILE B 2 13 ? -7.738 128.224 18.618 1.00 30.29 13 ILE B O 1
ATOM 812 N N . LEU B 2 14 ? -8.292 129.793 17.092 1.00 28.39 14 LEU B N 1
ATOM 813 C CA . LEU B 2 14 ? -8.467 128.821 16.029 1.00 30.16 14 LEU B CA 1
ATOM 814 C C . LEU B 2 14 ? -7.214 128.023 15.656 1.00 29.88 14 LEU B C 1
ATOM 815 O O . LEU B 2 14 ? -7.304 126.791 15.384 1.00 31.28 14 LEU B O 1
ATOM 820 N N . PHE B 2 15 ? -6.047 128.684 15.635 1.00 32.61 15 PHE B N 1
ATOM 821 C CA . PHE B 2 15 ? -4.770 127.970 15.447 1.00 32.40 15 PHE B CA 1
ATOM 822 C C . PHE B 2 15 ? -4.454 127.015 16.644 1.00 33.66 15 PHE B C 1
ATOM 823 O O . PHE B 2 15 ? -4.002 125.852 16.457 1.00 27.80 15 PHE B O 1
ATOM 831 N N . ILE B 2 16 ? -4.686 127.488 17.866 1.00 30.46 16 ILE B N 1
ATOM 832 C CA . ILE B 2 16 ? -4.433 126.644 19.042 1.00 31.61 16 ILE B CA 1
ATOM 833 C C . ILE B 2 16 ? -5.343 125.439 19.055 1.00 30.72 16 ILE B C 1
ATOM 834 O O . ILE B 2 16 ? -4.860 124.332 19.254 1.00 29.78 16 ILE B O 1
ATOM 839 N N . VAL B 2 17 ? -6.635 125.641 18.815 1.00 32.76 17 VAL B N 1
ATOM 840 C CA . VAL B 2 17 ? -7.573 124.490 18.759 1.00 32.69 17 VAL B CA 1
ATOM 841 C C . VAL B 2 17 ? -7.236 123.613 17.568 1.00 31.41 17 VAL B C 1
ATOM 842 O O . VAL B 2 17 ? -7.274 122.359 17.641 1.00 32.40 17 VAL B O 1
ATOM 846 N N . GLY B 2 18 ? -6.905 124.235 16.444 1.00 31.39 18 GLY B N 1
ATOM 847 C CA . GLY B 2 18 ? -6.491 123.427 15.274 1.00 30.39 18 GLY B CA 1
ATOM 848 C C . GLY B 2 18 ? -5.294 122.529 15.597 1.00 30.32 18 GLY B C 1
ATOM 849 O O . GLY B 2 18 ? -5.308 121.341 15.299 1.00 30.86 18 GLY B O 1
ATOM 850 N N . LEU B 2 19 ? -4.247 123.110 16.198 1.00 30.21 19 LEU B N 1
ATOM 851 C CA . LEU B 2 19 ? -3.025 122.374 16.493 1.00 31.00 19 LEU B CA 1
ATOM 852 C C . LEU B 2 19 ? -3.284 121.237 17.477 1.00 31.42 19 LEU B C 1
ATOM 853 O O . LEU B 2 19 ? -2.888 120.047 17.263 1.00 30.75 19 LEU B O 1
ATOM 858 N N . LYS B 2 20 ? -4.020 121.563 18.510 1.00 32.87 20 LYS B N 1
ATOM 859 C CA . LYS B 2 20 ? -4.408 120.545 19.466 1.00 36.91 20 LYS B CA 1
ATOM 860 C C . LYS B 2 20 ? -5.135 119.372 18.791 1.00 32.99 20 LYS B C 1
ATOM 861 O O . LYS B 2 20 ? -4.778 118.245 19.012 1.00 34.00 20 LYS B O 1
ATOM 867 N N . ARG B 2 21 ? -6.100 119.649 17.929 1.00 33.85 21 ARG B N 1
ATOM 868 C CA . ARG B 2 21 ? -6.925 118.585 17.360 1.00 32.24 21 ARG B CA 1
ATOM 869 C C . ARG B 2 21 ? -6.128 117.745 16.358 1.00 34.20 21 ARG B C 1
ATOM 870 O O . ARG B 2 21 ? -6.316 116.519 16.286 1.00 33.79 21 ARG B O 1
ATOM 878 N N . MET B 2 22 ? -5.198 118.389 15.645 1.00 29.72 22 MET B N 1
ATOM 879 C CA . MET B 2 22 ? -4.236 117.666 14.783 1.00 34.46 22 MET B CA 1
ATOM 880 C C . MET B 2 22 ? -3.283 116.715 15.512 1.00 37.55 22 MET B C 1
ATOM 881 O O . MET B 2 22 ? -2.714 115.837 14.861 1.00 35.85 22 MET B O 1
ATOM 886 N N . ALA B 2 23 ? -3.076 116.878 16.832 1.00 39.48 23 ALA B N 1
ATOM 887 C CA . ALA B 2 23 ? -2.142 115.978 17.576 1.00 34.83 23 ALA B CA 1
ATOM 888 C C . ALA B 2 23 ? -2.751 114.623 18.022 1.00 37.64 23 ALA B C 1
ATOM 889 O O . ALA B 2 23 ? -2.022 113.772 18.597 1.00 38.80 23 ALA B O 1
ATOM 891 N N . HIS B 2 24 ? -4.073 114.456 17.831 1.00 38.07 24 HIS B N 1
ATOM 892 C CA . HIS B 2 24 ? -4.805 113.239 18.201 1.00 41.79 24 HIS B CA 1
ATOM 893 C C . HIS B 2 24 ? -5.472 112.637 16.985 1.00 38.90 24 HIS B C 1
ATOM 894 O O . H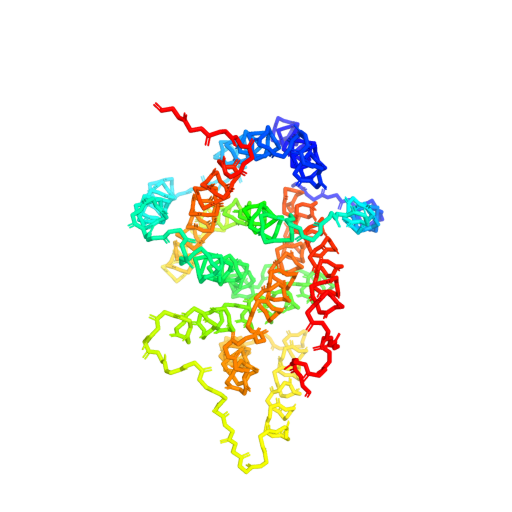IS B 2 24 ? -6.155 113.344 16.254 1.00 43.03 24 HIS B O 1
ATOM 901 N N . PRO B 2 25 ? -5.360 111.331 16.814 1.00 43.02 25 PRO B N 1
ATOM 902 C CA . PRO B 2 25 ? -5.937 110.700 15.603 1.00 48.48 25 PRO B CA 1
ATOM 903 C C . PRO B 2 25 ? -7.430 110.926 15.371 1.00 50.67 25 PRO B C 1
ATOM 904 O O . PRO B 2 25 ? -7.806 111.274 14.240 1.00 52.03 25 PRO B O 1
ATOM 908 N N . THR B 2 26 ? -8.261 110.804 16.406 1.00 48.06 26 THR B N 1
ATOM 909 C CA . THR B 2 26 ? -9.712 110.946 16.214 1.00 45.76 26 THR B CA 1
ATOM 910 C C . THR B 2 26 ? -10.180 112.332 15.784 1.00 42.37 26 THR B C 1
ATOM 911 O O . THR B 2 26 ? -11.170 112.430 15.072 1.00 49.38 26 THR B O 1
ATOM 915 N N . THR B 2 27 ? -9.473 113.392 16.188 1.00 40.73 27 THR B N 1
ATOM 916 C CA . THR B 2 27 ? -9.840 114.785 15.847 1.00 36.70 27 THR B CA 1
ATOM 917 C C . THR B 2 27 ? -8.967 115.446 14.748 1.00 37.41 27 THR B C 1
ATOM 918 O O . THR B 2 27 ? -9.213 116.586 14.371 1.00 38.05 27 THR B O 1
ATOM 922 N N . ALA B 2 28 ? -7.965 114.741 14.226 1.00 42.08 28 ALA B N 1
ATOM 923 C CA . ALA B 2 28 ? -6.930 115.353 13.306 1.00 42.54 28 ALA B CA 1
ATOM 924 C C . ALA B 2 28 ? -7.449 116.000 12.046 1.00 44.31 28 ALA B C 1
ATOM 925 O O . ALA B 2 28 ? -7.044 117.137 11.721 1.00 45.12 28 ALA B O 1
ATOM 927 N N . LYS B 2 29 ? -8.353 115.310 11.361 1.00 42.47 29 LYS B N 1
ATOM 928 C CA . LYS B 2 29 ? -8.991 115.837 10.154 1.00 43.70 29 LYS B CA 1
ATOM 929 C C . LYS B 2 29 ? -9.704 117.120 10.416 1.00 38.62 29 LYS B C 1
ATOM 930 O O . LYS B 2 29 ? -9.615 118.053 9.621 1.00 39.09 29 LYS B O 1
ATOM 936 N N . SER B 2 30 ? -10.490 117.174 11.490 1.00 35.63 30 SER B N 1
ATOM 937 C CA . SER B 2 30 ? -11.159 118.431 11.816 1.00 35.32 30 SER B CA 1
ATOM 938 C C . SER B 2 30 ? -10.188 119.565 12.190 1.00 36.81 30 SER B C 1
ATOM 939 O O . SER B 2 30 ? -10.522 120.744 12.040 1.00 39.17 30 SER B O 1
ATOM 942 N N . GLY B 2 31 ? -9.018 119.224 12.747 1.00 37.72 31 GLY B N 1
ATOM 943 C CA . GLY B 2 31 ? -8.060 120.234 13.230 1.00 35.75 31 GLY B CA 1
ATOM 944 C C . GLY B 2 31 ? -7.474 121.142 12.131 1.00 35.80 31 GLY B C 1
ATOM 945 O O . GLY B 2 31 ? -7.356 122.367 12.321 1.00 33.97 31 GLY B O 1
ATOM 946 N N . ILE B 2 32 ? -7.124 120.562 10.977 1.00 30.99 32 ILE B N 1
ATOM 947 C CA . ILE B 2 32 ? -6.724 121.396 9.839 1.00 35.56 32 ILE B CA 1
ATOM 948 C C . ILE B 2 32 ? -7.822 122.404 9.404 1.00 37.36 32 ILE B C 1
ATOM 949 O O . ILE B 2 32 ? -7.534 123.564 9.016 1.00 39.71 32 ILE B O 1
ATOM 954 N N . VAL B 2 33 ? -9.079 122.013 9.558 1.00 35.80 33 VAL B N 1
ATOM 955 C CA . VAL B 2 33 ? -10.216 122.874 9.215 1.00 36.15 33 VAL B CA 1
ATOM 956 C C . VAL B 2 33 ? -10.328 124.097 10.151 1.00 33.73 33 VAL B C 1
ATOM 957 O O . VAL B 2 33 ? -10.510 125.229 9.705 1.00 33.53 33 VAL B O 1
ATOM 961 N N . TRP B 2 34 ? -10.272 123.878 11.445 1.00 33.22 34 TRP B N 1
ATOM 962 C CA . TRP B 2 34 ? -10.260 125.032 12.433 1.00 35.27 34 TRP B CA 1
ATOM 963 C C . TRP B 2 34 ? -9.111 125.999 12.121 1.00 33.38 34 TRP B C 1
ATOM 964 O O . TRP B 2 34 ? -9.292 127.211 12.025 1.00 37.90 34 TRP B O 1
ATOM 975 N N . ALA B 2 35 ? -7.924 125.426 11.891 1.00 30.89 35 ALA B N 1
ATOM 976 C CA . ALA B 2 35 ? -6.778 126.214 11.467 1.00 31.61 35 ALA B CA 1
ATOM 977 C C . ALA B 2 35 ? -6.943 126.994 10.196 1.00 29.07 35 ALA B C 1
ATOM 978 O O . ALA B 2 35 ? -6.539 128.167 10.115 1.00 28.25 35 ALA B O 1
ATOM 980 N N . GLY B 2 36 ? -7.454 126.339 9.159 1.00 31.20 36 GLY B N 1
ATOM 981 C CA . GLY B 2 36 ? -7.815 127.070 7.927 1.00 30.33 36 GLY B CA 1
ATOM 982 C C . GLY B 2 36 ? -8.719 128.299 8.087 1.00 30.97 36 GLY B C 1
ATOM 983 O O . GLY B 2 36 ? -8.441 129.363 7.548 1.00 32.69 36 GLY B O 1
ATOM 984 N N . TRP B 2 37 ? -9.780 128.175 8.866 1.00 31.37 37 TRP B N 1
ATOM 985 C CA . TRP B 2 37 ? -10.597 129.339 9.210 1.00 30.86 37 TRP B CA 1
ATOM 986 C C . TRP B 2 37 ? -9.827 130.419 9.871 1.00 34.25 37 TRP B C 1
ATOM 987 O O . TRP B 2 37 ? -10.052 131.593 9.537 1.00 33.58 37 TRP B O 1
ATOM 998 N N . GLY B 2 38 ? -8.915 130.067 10.812 1.00 29.17 38 GLY B N 1
ATOM 999 C CA . GLY B 2 38 ? -8.055 131.100 11.309 1.00 27.82 38 GLY B CA 1
ATOM 1000 C C . GLY B 2 38 ? -7.229 131.846 10.289 1.00 27.80 38 GLY B C 1
ATOM 1001 O O . GLY B 2 38 ? -7.068 133.073 10.382 1.00 29.98 38 GLY B O 1
ATOM 1002 N N . MET B 2 39 ? -6.632 131.112 9.369 1.00 27.99 39 MET B N 1
ATOM 1003 C CA . MET B 2 39 ? -5.808 131.744 8.359 1.00 32.44 39 MET B CA 1
ATOM 1004 C C . MET B 2 39 ? -6.664 132.695 7.487 1.00 34.09 39 MET B C 1
ATOM 1005 O O . MET B 2 39 ? -6.224 133.803 7.196 1.00 32.98 39 MET B O 1
ATOM 1010 N N . VAL B 2 40 ? -7.838 132.231 7.035 1.00 34.99 40 VAL B N 1
ATOM 1011 C CA . VAL B 2 40 ? -8.790 133.099 6.258 1.00 33.91 40 VAL B CA 1
ATOM 1012 C C . VAL B 2 40 ? -9.107 134.406 6.996 1.00 33.96 40 VAL B C 1
ATOM 1013 O O . VAL B 2 40 ? -9.031 135.507 6.409 1.00 29.57 40 VAL B O 1
ATOM 1017 N N . LEU B 2 41 ? -9.425 134.280 8.306 1.00 31.58 41 LEU B N 1
ATOM 1018 C CA . LEU B 2 41 ? -9.770 135.465 9.096 1.00 31.45 41 LEU B CA 1
ATOM 1019 C C . LEU B 2 41 ? -8.545 136.389 9.230 1.00 31.72 41 LEU B C 1
ATOM 1020 O O . LEU B 2 41 ? -8.660 137.630 9.196 1.00 28.80 41 LEU B O 1
ATOM 1025 N N . ALA B 2 42 ? -7.352 135.809 9.386 1.00 33.39 42 ALA B N 1
ATOM 1026 C CA . ALA B 2 42 ? -6.132 136.654 9.538 1.00 34.34 42 ALA B CA 1
ATOM 1027 C C . ALA B 2 42 ? -5.858 137.510 8.289 1.00 30.71 42 ALA B C 1
ATOM 1028 O O . ALA B 2 42 ? -5.568 138.705 8.392 1.00 27.73 42 ALA B O 1
ATOM 1030 N N . VAL B 2 43 ? -5.906 136.861 7.149 1.00 26.79 43 VAL B N 1
ATOM 1031 C CA . VAL B 2 43 ? -5.657 137.549 5.864 1.00 34.71 43 VAL B CA 1
ATOM 1032 C C . VAL B 2 43 ? -6.739 138.631 5.644 1.00 35.56 43 VAL B C 1
ATOM 1033 O O . VAL B 2 43 ? -6.389 139.785 5.404 1.00 34.84 43 VAL B O 1
ATOM 1037 N N . LEU B 2 44 ? -8.019 138.266 5.831 1.00 38.00 44 LEU B N 1
ATOM 1038 C CA . LEU B 2 44 ? -9.134 139.225 5.698 1.00 38.56 44 LEU B CA 1
ATOM 1039 C C . LEU B 2 44 ? -8.985 140.414 6.621 1.00 35.60 44 LEU B C 1
ATOM 1040 O O . LEU B 2 44 ? -9.045 141.562 6.180 1.00 33.97 44 LEU B O 1
ATOM 1045 N N . ALA B 2 45 ? -8.755 140.174 7.900 1.00 32.67 45 ALA B N 1
ATOM 1046 C CA . ALA B 2 45 ? -8.617 141.303 8.835 1.00 32.65 45 ALA B CA 1
ATOM 1047 C C . ALA B 2 45 ? -7.494 142.261 8.469 1.00 32.94 45 ALA B C 1
ATOM 1048 O O . ALA B 2 45 ? -7.559 143.438 8.775 1.00 34.76 45 ALA B O 1
ATOM 1050 N N . THR B 2 46 ? -6.433 141.745 7.845 1.00 33.76 46 THR B N 1
ATOM 1051 C CA . THR B 2 46 ? -5.230 142.520 7.626 1.00 34.18 46 THR B CA 1
ATOM 1052 C C . THR B 2 46 ? -5.366 143.630 6.562 1.00 34.33 46 THR B C 1
ATOM 1053 O O . THR B 2 46 ? -4.605 144.625 6.599 1.00 31.45 46 THR B O 1
ATOM 1057 N N . PHE B 2 47 ? -6.339 143.510 5.648 1.00 32.89 47 PHE B N 1
ATOM 1058 C CA . PHE B 2 47 ? -6.591 144.601 4.713 1.00 35.58 47 PHE B CA 1
ATOM 1059 C C . PHE B 2 47 ? -7.047 145.891 5.379 1.00 38.83 47 PHE B C 1
ATOM 1060 O O . PHE B 2 47 ? -6.913 146.965 4.794 1.00 42.34 47 PHE B O 1
ATOM 1068 N N . PHE B 2 48 ? -7.607 145.794 6.592 1.00 38.58 48 PHE B N 1
ATOM 1069 C CA . PHE B 2 48 ? -8.045 146.966 7.356 1.00 40.71 48 PHE B CA 1
ATOM 1070 C C . PHE B 2 48 ? -6.968 147.623 8.223 1.00 42.97 48 PHE B C 1
ATOM 1071 O O . PHE B 2 48 ? -7.276 148.489 9.026 1.00 44.43 48 PHE B O 1
ATOM 1079 N N . TRP B 2 49 ? -5.711 147.214 8.097 1.00 44.59 49 TRP B N 1
ATOM 1080 C CA . TRP B 2 49 ? -4.649 147.790 8.935 1.00 46.45 49 TRP B CA 1
ATOM 1081 C C . TRP B 2 49 ? -4.485 149.302 8.617 1.00 49.00 49 TRP B C 1
ATOM 1082 O O . TRP B 2 49 ? -4.598 149.688 7.459 1.00 46.09 49 TRP B O 1
ATOM 1093 N N . PRO B 2 50 ? -4.243 150.155 9.639 1.00 51.94 50 PRO B N 1
ATOM 1094 C CA . PRO B 2 50 ? -4.143 151.601 9.365 1.00 53.05 50 PRO B CA 1
ATOM 1095 C C . PRO B 2 50 ? -2.971 151.995 8.494 1.00 52.52 50 PRO B C 1
ATOM 1096 O O . PRO B 2 50 ? -1.831 151.533 8.715 1.00 51.02 50 PRO B O 1
ATOM 1100 N N . GLY B 2 51 ? -3.256 152.851 7.522 1.00 51.68 51 GLY B N 1
ATOM 1101 C CA . GLY B 2 51 ? -2.235 153.379 6.640 1.00 48.69 51 GLY B CA 1
ATOM 1102 C C . GLY B 2 51 ? -1.849 152.493 5.476 1.00 49.53 51 GLY B C 1
ATOM 1103 O O . GLY B 2 51 ? -0.869 152.785 4.844 1.00 52.84 51 GLY B O 1
ATOM 1104 N N . MET B 2 52 ? -2.593 151.428 5.171 1.00 44.30 52 MET B N 1
ATOM 1105 C CA . MET B 2 52 ? -2.158 150.519 4.121 1.00 46.53 52 MET B CA 1
ATOM 1106 C C . MET B 2 52 ? -2.404 151.126 2.762 1.00 48.98 52 MET B C 1
ATOM 1107 O O . MET B 2 52 ? -3.469 151.649 2.543 1.00 50.09 52 MET B O 1
ATOM 1112 N N . GLY B 2 53 ? -1.436 150.985 1.858 1.00 45.74 53 GLY B N 1
ATOM 1113 C CA . GLY B 2 53 ? -1.595 151.242 0.457 1.00 43.89 53 GLY B CA 1
ATOM 1114 C C . GLY B 2 53 ? -1.257 149.990 -0.323 1.00 46.95 53 GLY B C 1
ATOM 1115 O O . GLY B 2 53 ? -1.228 148.873 0.234 1.00 42.09 53 GLY B O 1
ATOM 1116 N N . ASN B 2 54 ? -1.084 150.180 -1.630 1.00 41.32 54 ASN B N 1
ATOM 1117 C CA . ASN B 2 54 ? -0.628 149.138 -2.580 1.00 41.86 54 ASN B CA 1
ATOM 1118 C C . ASN B 2 54 ? -1.577 147.942 -2.642 1.00 43.16 54 ASN B C 1
ATOM 1119 O O . ASN B 2 54 ? -1.140 146.785 -2.722 1.00 45.42 54 ASN B O 1
ATOM 1124 N N . PHE B 2 55 ? -2.879 148.215 -2.611 1.00 38.61 55 PHE B N 1
ATOM 1125 C CA . PHE B 2 55 ? -3.887 147.145 -2.466 1.00 37.15 55 PHE B CA 1
ATOM 1126 C C . PHE B 2 55 ? -3.895 146.252 -3.644 1.00 37.23 55 PHE B C 1
ATOM 1127 O O . PHE B 2 55 ? -4.063 145.033 -3.480 1.00 38.08 55 PHE B O 1
ATOM 1135 N N . ALA B 2 56 ? -3.601 146.797 -4.833 1.00 38.84 56 ALA B N 1
ATOM 1136 C CA . ALA B 2 56 ? -3.526 145.921 -6.075 1.00 37.22 56 ALA B CA 1
ATOM 1137 C C . ALA B 2 56 ? -2.319 145.011 -6.080 1.00 33.73 56 ALA B C 1
ATOM 1138 O O . ALA B 2 56 ? -2.442 143.826 -6.445 1.00 38.63 56 ALA B O 1
ATOM 1140 N N . LEU B 2 57 ? -1.156 145.531 -5.661 1.00 38.28 57 LEU B N 1
ATOM 1141 C CA . LEU B 2 57 ? 0.079 144.695 -5.467 1.00 34.53 57 LEU B CA 1
ATOM 1142 C C . LEU B 2 57 ? -0.120 143.551 -4.491 1.00 33.04 57 LEU B C 1
ATOM 1143 O O . LEU B 2 57 ? 0.110 142.376 -4.810 1.00 33.14 57 LEU B O 1
ATOM 1148 N N . ILE B 2 58 ? -0.716 143.885 -3.358 1.00 35.21 58 ILE B N 1
ATOM 1149 C CA . ILE B 2 58 ? -1.022 142.909 -2.329 1.00 34.48 58 ILE B CA 1
ATOM 1150 C C . ILE B 2 58 ? -1.866 141.843 -2.920 1.00 35.32 58 ILE B C 1
ATOM 1151 O O . ILE B 2 58 ? -1.517 140.663 -2.854 1.00 37.15 58 ILE B O 1
ATOM 1156 N N . LEU B 2 59 ? -2.948 142.229 -3.571 1.00 36.69 59 LEU B N 1
ATOM 1157 C CA . LEU B 2 59 ? -3.898 141.198 -4.032 1.00 38.28 59 LEU B CA 1
ATOM 1158 C C . LEU B 2 59 ? -3.300 140.307 -5.117 1.00 33.73 59 LEU B C 1
ATOM 1159 O O . LEU B 2 59 ? -3.496 139.070 -5.146 1.00 30.04 59 LEU B O 1
ATOM 1164 N N . LEU B 2 60 ? -2.526 140.930 -5.990 1.00 34.31 60 LEU B N 1
ATOM 1165 C CA . LEU B 2 60 ? -1.798 140.181 -7.051 1.00 37.36 60 LEU B CA 1
ATOM 1166 C C . LEU B 2 60 ? -0.834 139.131 -6.482 1.00 33.56 60 LEU B C 1
ATOM 1167 O O . LEU B 2 60 ? -0.771 137.990 -6.947 1.00 32.59 60 LEU B O 1
ATOM 1172 N N . ALA B 2 61 ? -0.054 139.549 -5.479 1.00 33.87 61 ALA B N 1
ATOM 1173 C CA . ALA B 2 61 ? 0.916 138.650 -4.827 1.00 31.62 61 ALA B CA 1
ATOM 1174 C C . ALA B 2 61 ? 0.259 137.508 -4.093 1.00 33.36 61 ALA B C 1
ATOM 1175 O O . ALA B 2 61 ? 0.656 136.343 -4.243 1.00 33.39 61 ALA B O 1
ATOM 1177 N N . LEU B 2 62 ? -0.809 137.812 -3.353 1.00 33.09 62 LEU B N 1
ATOM 1178 C CA . LEU B 2 62 ? -1.589 136.756 -2.728 1.00 30.75 62 LEU B CA 1
ATOM 1179 C C . LEU B 2 62 ? -2.052 135.729 -3.718 1.00 36.97 62 LEU B C 1
ATOM 1180 O O . LEU B 2 62 ? -1.900 134.510 -3.487 1.00 38.03 62 LEU B O 1
ATOM 1185 N N . LEU B 2 63 ? -2.678 136.199 -4.811 1.00 37.52 63 LEU B N 1
ATOM 1186 C CA . LEU B 2 63 ? -3.116 135.316 -5.861 1.00 37.69 63 LEU B CA 1
ATOM 1187 C C . LEU B 2 63 ? -1.990 134.537 -6.513 1.00 34.98 63 LEU B C 1
ATOM 1188 O O . LEU B 2 63 ? -2.104 133.344 -6.667 1.00 32.90 63 LEU B O 1
ATOM 1193 N N . LEU B 2 64 ? -0.913 135.179 -6.950 1.00 37.72 64 LEU B N 1
ATOM 1194 C CA . LEU B 2 64 ? 0.163 134.381 -7.589 1.00 39.21 64 LEU B CA 1
ATOM 1195 C C . LEU B 2 64 ? 0.712 133.248 -6.654 1.00 44.21 64 LEU B C 1
ATOM 1196 O O . LEU B 2 64 ? 0.797 132.068 -7.044 1.00 41.60 64 LEU B O 1
ATOM 1201 N N . GLY B 2 65 ? 1.014 133.611 -5.406 1.00 36.37 65 GLY B N 1
ATOM 1202 C CA . GLY B 2 65 ? 1.578 132.662 -4.483 1.00 40.16 65 GLY B CA 1
ATOM 1203 C C . GLY B 2 65 ? 0.709 131.485 -4.219 1.00 36.76 65 GLY B C 1
ATOM 1204 O O . GLY B 2 65 ? 1.142 130.344 -4.309 1.00 38.65 65 GLY B O 1
ATOM 1205 N N . SER B 2 66 ? -0.538 131.789 -3.909 1.00 39.24 66 SER B N 1
ATOM 1206 C CA . SER B 2 66 ? -1.469 130.808 -3.395 1.00 44.75 66 SER B CA 1
ATOM 1207 C C . SER B 2 66 ? -2.006 129.929 -4.528 1.00 39.00 66 SER B C 1
ATOM 1208 O O . SER B 2 66 ? -2.136 128.722 -4.343 1.00 33.51 66 SER B O 1
ATOM 1211 N N . VAL B 2 67 ? -2.236 130.481 -5.716 1.00 38.63 67 VAL B N 1
ATOM 1212 C CA . VAL B 2 67 ? -2.767 129.617 -6.804 1.00 42.45 67 VAL B CA 1
ATOM 1213 C C . VAL B 2 67 ? -1.742 128.559 -7.271 1.00 35.72 67 VAL B C 1
ATOM 1214 O O . VAL B 2 67 ? -2.071 127.378 -7.371 1.00 38.26 67 VAL B O 1
ATOM 1218 N N . VAL B 2 68 ? -0.528 129.002 -7.532 1.00 34.29 68 VAL B N 1
ATOM 1219 C CA . VAL B 2 68 ? 0.539 128.140 -7.994 1.00 36.70 68 VAL B CA 1
ATOM 1220 C C . VAL B 2 68 ? 0.882 127.097 -6.886 1.00 39.75 68 VAL B C 1
ATOM 1221 O O . VAL B 2 68 ? 1.055 125.890 -7.159 1.00 39.12 68 VAL B O 1
ATOM 1225 N N . ALA B 2 69 ? 0.951 127.545 -5.630 1.00 34.44 69 ALA B N 1
ATOM 1226 C CA . ALA B 2 69 ? 1.193 126.595 -4.509 1.00 34.24 69 ALA B CA 1
ATOM 1227 C C . ALA B 2 69 ? 0.096 125.553 -4.420 1.00 35.23 69 ALA B C 1
ATOM 1228 O O . ALA B 2 69 ? 0.374 124.385 -4.234 1.00 33.66 69 ALA B O 1
ATOM 1230 N N A TRP B 2 70 ? -1.163 125.997 -4.538 0.50 40.61 70 TRP B N 1
ATOM 1231 N N B TRP B 2 70 ? -1.153 126.000 -4.539 0.50 39.84 70 TRP B N 1
ATOM 1232 C CA A TRP B 2 70 ? -2.337 125.094 -4.488 0.50 42.10 70 TRP B CA 1
ATOM 1233 C CA B TRP B 2 70 ? -2.325 125.114 -4.527 0.50 40.71 70 TRP B CA 1
ATOM 1234 C C A TRP B 2 70 ? -2.306 124.133 -5.666 0.50 39.46 70 TRP B C 1
ATOM 1235 C C B TRP B 2 70 ? -2.278 124.130 -5.667 0.50 38.71 70 TRP B C 1
ATOM 1236 O O A TRP B 2 70 ? -2.509 122.918 -5.500 0.50 39.11 70 TRP B O 1
ATOM 1237 O O B TRP B 2 70 ? -2.465 122.914 -5.486 0.50 38.41 70 TRP B O 1
ATOM 1258 N N . TRP B 2 71 ? -2.001 124.675 -6.842 1.00 41.45 71 TRP B N 1
ATOM 1259 C CA . TRP B 2 71 ? -1.918 123.891 -8.083 1.00 45.79 71 TRP B CA 1
ATOM 1260 C C . TRP B 2 71 ? -0.842 122.778 -7.950 1.00 45.16 71 TRP B C 1
ATOM 1261 O O . TRP B 2 71 ? -1.142 121.604 -8.188 1.00 39.13 71 TRP B O 1
ATOM 1272 N N . ALA B 2 72 ? 0.360 123.121 -7.466 1.00 43.60 72 ALA B N 1
ATOM 1273 C CA . ALA B 2 72 ? 1.379 122.093 -7.201 1.00 37.57 72 ALA B CA 1
ATOM 1274 C C . ALA B 2 72 ? 1.000 121.076 -6.157 1.00 38.44 72 ALA B C 1
ATOM 1275 O O . ALA B 2 72 ? 1.204 119.906 -6.403 1.00 40.33 72 ALA B O 1
ATOM 1277 N N . ALA B 2 73 ? 0.439 121.507 -5.005 1.00 39.40 73 ALA B N 1
ATOM 1278 C CA . ALA B 2 73 ? 0.040 120.588 -3.884 1.00 37.98 73 ALA B CA 1
ATOM 1279 C C . ALA B 2 73 ? -0.899 119.451 -4.299 1.00 39.34 73 ALA B C 1
ATOM 1280 O O . ALA B 2 73 ? -0.826 118.327 -3.772 1.00 38.58 73 ALA B O 1
ATOM 1282 N N . VAL B 2 74 ? -1.865 119.783 -5.153 1.00 42.23 74 VAL B N 1
ATOM 1283 C CA . VAL B 2 74 ? -2.949 118.816 -5.477 1.00 44.12 74 VAL B CA 1
ATOM 1284 C C . VAL B 2 74 ? -2.584 117.919 -6.635 1.00 43.51 74 VAL B C 1
ATOM 1285 O O . VAL B 2 74 ? -3.183 116.916 -6.754 1.00 45.66 74 VAL B O 1
ATOM 1289 N N . ARG B 2 75 ? -1.540 118.232 -7.399 1.00 52.69 75 ARG B N 1
ATOM 1290 C CA . ARG B 2 75 ? -1.117 117.390 -8.528 1.00 58.42 75 ARG B CA 1
ATOM 1291 C C . ARG B 2 75 ? 0.081 116.410 -8.319 1.00 62.80 75 ARG B C 1
ATOM 1292 O O . ARG B 2 75 ? 0.275 115.488 -9.134 1.00 60.85 75 ARG B O 1
ATOM 1300 N N . VAL B 2 76 ? 0.893 116.595 -7.266 1.00 61.77 76 VAL B N 1
ATOM 1301 C CA . VAL B 2 76 ? 2.014 115.670 -7.002 1.00 48.47 76 VAL B CA 1
ATOM 1302 C C . VAL B 2 76 ? 1.511 114.359 -6.422 1.00 46.68 76 VAL B C 1
ATOM 1303 O O . VAL B 2 76 ? 0.462 114.312 -5.753 1.00 48.41 76 VAL B O 1
ATOM 1307 N N . ALA B 2 77 ? 2.220 113.267 -6.691 1.00 50.04 77 ALA B N 1
ATOM 1308 C CA . ALA B 2 77 ? 1.945 111.992 -5.971 1.00 49.42 77 ALA B CA 1
ATOM 1309 C C . ALA B 2 77 ? 2.044 112.165 -4.463 1.00 47.76 77 ALA B C 1
ATOM 1310 O O . ALA B 2 77 ? 2.867 112.941 -4.025 1.00 47.85 77 ALA B O 1
ATOM 1312 N N . MET B 2 78 ? 1.291 111.387 -3.672 1.00 64.70 78 MET B N 1
ATOM 1313 C CA . MET B 2 78 ? 1.244 111.468 -2.182 1.00 58.49 78 MET B CA 1
ATOM 1314 C C . MET B 2 78 ? 2.547 111.059 -1.490 1.00 61.67 78 MET B C 1
ATOM 1315 O O . MET B 2 78 ? 3.008 111.579 -0.360 1.00 46.14 78 MET B O 1
ATOM 1320 N N . THR B 2 79 ? 3.163 110.121 -2.181 1.00 51.17 79 THR B N 1
ATOM 1321 C CA . THR B 2 79 ? 4.505 109.693 -1.869 1.00 50.35 79 THR B CA 1
ATOM 1322 C C . THR B 2 79 ? 5.463 110.912 -1.765 1.00 44.63 79 THR B C 1
ATOM 1323 O O . THR B 2 79 ? 6.480 110.828 -1.085 1.00 49.79 79 THR B O 1
ATOM 1327 N N . ASP B 2 80 ? 5.169 112.024 -2.474 1.00 40.69 80 ASP B N 1
ATOM 1328 C CA . ASP B 2 80 ? 6.034 113.238 -2.525 1.00 43.91 80 ASP B CA 1
ATOM 1329 C C . ASP B 2 80 ? 5.675 114.347 -1.496 1.00 45.83 80 ASP B C 1
ATOM 1330 O O . ASP B 2 80 ? 6.135 115.466 -1.622 1.00 44.14 80 ASP B O 1
ATOM 1335 N N . MET B 2 81 ? 4.842 114.055 -0.504 1.00 44.07 81 MET B N 1
ATOM 1336 C CA . MET B 2 81 ? 4.460 115.073 0.464 1.00 44.06 81 MET B CA 1
ATOM 1337 C C . MET B 2 81 ? 5.620 115.584 1.354 1.00 40.37 81 MET B C 1
ATOM 1338 O O . MET B 2 81 ? 5.647 116.760 1.650 1.00 40.51 81 MET B O 1
ATOM 1343 N N . PRO B 2 82 ? 6.614 114.737 1.698 1.00 38.99 82 PRO B N 1
ATOM 1344 C CA . PRO B 2 82 ? 7.628 115.320 2.560 1.00 33.84 82 PRO B CA 1
ATOM 1345 C C . PRO B 2 82 ? 8.423 116.400 1.884 1.00 42.09 82 PRO B C 1
ATOM 1346 O O . PRO B 2 82 ? 8.771 117.382 2.556 1.00 44.22 82 PRO B O 1
ATOM 1350 N N . GLN B 2 83 ? 8.722 116.268 0.597 1.00 36.08 83 GLN B N 1
ATOM 1351 C CA . GLN B 2 83 ? 9.385 117.367 -0.072 1.00 36.71 83 GLN B CA 1
ATOM 1352 C C . GLN B 2 83 ? 8.538 118.637 -0.242 1.00 35.05 83 GLN B C 1
ATOM 1353 O O . GLN B 2 83 ? 9.075 119.755 -0.328 1.00 33.57 83 GLN B O 1
ATOM 1359 N N . MET B 2 84 ? 7.228 118.471 -0.323 1.00 34.21 84 MET B N 1
ATOM 1360 C CA . MET B 2 84 ? 6.331 119.600 -0.525 1.00 36.03 84 MET B CA 1
ATOM 1361 C C . MET B 2 84 ? 6.280 120.365 0.806 1.00 32.63 84 MET B C 1
ATOM 1362 O O . MET B 2 84 ? 6.304 121.593 0.840 1.00 32.29 84 MET B O 1
ATOM 1367 N N . VAL B 2 85 ? 6.270 119.640 1.895 1.00 29.31 85 VAL B N 1
ATOM 1368 C CA . VAL B 2 85 ? 6.445 120.316 3.184 1.00 31.26 85 VAL B CA 1
ATOM 1369 C C . VAL B 2 85 ? 7.705 121.165 3.236 1.00 29.41 85 VAL B C 1
ATOM 1370 O O . VAL B 2 85 ? 7.665 122.286 3.699 1.00 28.63 85 VAL B O 1
ATOM 1374 N N . ALA B 2 86 ? 8.826 120.626 2.716 1.00 32.17 86 ALA B N 1
ATOM 1375 C CA . ALA B 2 86 ? 10.079 121.356 2.645 1.00 28.05 86 ALA B CA 1
ATOM 1376 C C . ALA B 2 86 ? 9.986 122.663 1.909 1.00 28.31 86 ALA B C 1
ATOM 1377 O O . ALA B 2 86 ? 10.525 123.711 2.355 1.00 31.65 86 ALA B O 1
ATOM 1379 N N . ILE B 2 87 ? 9.418 122.624 0.710 1.00 30.69 87 ILE B N 1
ATOM 1380 C CA . ILE B 2 87 ? 9.506 123.840 -0.172 1.00 30.40 87 ILE B CA 1
ATOM 1381 C C . ILE B 2 87 ? 8.560 124.930 0.423 1.00 33.46 87 ILE B C 1
ATOM 1382 O O . ILE B 2 87 ? 8.947 126.093 0.533 1.00 33.14 87 ILE B O 1
ATOM 1387 N N . TYR B 2 88 ? 7.392 124.522 0.930 1.00 28.90 88 TYR B N 1
ATOM 1388 C CA . TYR B 2 88 ? 6.494 125.448 1.561 1.00 29.89 88 TYR B CA 1
ATOM 1389 C C . TYR B 2 88 ? 7.019 125.997 2.851 1.00 33.02 88 TYR B C 1
ATOM 1390 O O . TYR B 2 88 ? 6.921 127.217 3.090 1.00 34.05 88 TYR B O 1
ATOM 1399 N N . ASN B 2 89 ? 7.684 125.142 3.633 1.00 30.01 89 ASN B N 1
ATOM 1400 C CA . ASN B 2 89 ? 8.463 125.628 4.748 1.00 29.48 89 ASN B CA 1
ATOM 1401 C C . ASN B 2 89 ? 9.519 126.623 4.388 1.00 29.00 89 ASN B C 1
ATOM 1402 O O . ASN B 2 89 ? 9.595 127.670 5.034 1.00 34.07 89 ASN B O 1
ATOM 1407 N N . GLY B 2 90 ? 10.364 126.300 3.394 1.00 31.35 90 GLY B N 1
ATOM 1408 C CA . GLY B 2 90 ? 11.397 127.258 2.905 1.00 28.74 90 GLY B CA 1
ATOM 1409 C C . GLY B 2 90 ? 10.836 128.637 2.593 1.00 31.38 90 GLY B C 1
ATOM 1410 O O . GLY B 2 90 ? 11.374 129.698 3.047 1.00 31.58 90 GLY B O 1
ATOM 1411 N N . MET B 2 91 ? 9.708 128.618 1.870 1.00 29.31 91 MET B N 1
ATOM 1412 C CA . MET B 2 91 ? 9.051 129.856 1.445 1.00 31.28 91 MET B CA 1
ATOM 1413 C C . MET B 2 91 ? 8.595 130.715 2.614 1.00 31.53 91 MET B C 1
ATOM 1414 O O . MET B 2 91 ? 8.788 131.911 2.569 1.00 34.04 91 MET B O 1
ATOM 1419 N N . GLY B 2 92 ? 8.023 130.106 3.662 1.00 26.71 92 GLY B N 1
ATOM 1420 C CA . GLY B 2 92 ? 7.696 130.870 4.823 1.00 29.40 92 GLY B CA 1
ATOM 1421 C C . GLY B 2 92 ? 8.856 131.517 5.555 1.00 28.26 92 GLY B C 1
ATOM 1422 O O . GLY B 2 92 ? 8.752 132.666 6.069 1.00 24.93 92 GLY B O 1
ATOM 1423 N N . GLY B 2 93 ? 9.949 130.771 5.639 1.00 30.34 93 GLY B N 1
ATOM 1424 C CA . GLY B 2 93 ? 11.197 131.289 6.189 1.00 34.00 93 GLY B CA 1
ATOM 1425 C C . GLY B 2 93 ? 11.712 132.494 5.376 1.00 34.43 93 GLY B C 1
ATOM 1426 O O . GLY B 2 93 ? 12.194 133.486 5.942 1.00 33.36 93 GLY B O 1
ATOM 1427 N N . GLY B 2 94 ? 11.608 132.380 4.061 1.00 32.04 94 GLY B N 1
ATOM 1428 C CA . GLY B 2 94 ? 11.924 133.487 3.129 1.00 30.76 94 GLY B CA 1
ATOM 1429 C C . GLY B 2 94 ? 11.071 134.696 3.415 1.00 31.05 94 GLY B C 1
ATOM 1430 O O . GLY B 2 94 ? 11.600 135.810 3.584 1.00 31.63 94 GLY B O 1
ATOM 1431 N N . ALA B 2 95 ? 9.764 134.461 3.582 1.00 36.41 95 ALA B N 1
ATOM 1432 C CA . ALA B 2 95 ? 8.824 135.544 3.913 1.00 36.56 95 ALA B CA 1
ATOM 1433 C C . ALA B 2 95 ? 9.230 136.257 5.235 1.00 33.50 95 ALA B C 1
ATOM 1434 O O . ALA B 2 95 ? 9.280 137.463 5.273 1.00 31.03 95 ALA B O 1
ATOM 1436 N N . ALA B 2 96 ? 9.591 135.532 6.276 1.00 33.29 96 ALA B N 1
ATOM 1437 C CA . ALA B 2 96 ? 10.095 136.205 7.538 1.00 31.73 96 ALA B CA 1
ATOM 1438 C C . ALA B 2 96 ? 11.333 137.047 7.259 1.00 30.24 96 ALA B C 1
ATOM 1439 O O . ALA B 2 96 ? 11.427 138.148 7.733 1.00 31.36 96 ALA B O 1
ATOM 1441 N N . ALA B 2 97 ? 12.275 136.500 6.500 1.00 31.34 97 ALA B N 1
ATOM 1442 C CA . ALA B 2 97 ? 13.458 137.198 6.078 1.00 31.70 97 ALA B CA 1
ATOM 1443 C C . ALA B 2 97 ? 13.182 138.519 5.338 1.00 34.74 97 ALA B C 1
ATOM 1444 O O . ALA B 2 97 ? 13.935 139.492 5.528 1.00 34.96 97 ALA B O 1
ATOM 1446 N N . THR B 2 98 ? 12.163 138.545 4.463 1.00 31.87 98 THR B N 1
ATOM 1447 C CA . THR B 2 98 ? 11.845 139.757 3.760 1.00 33.12 98 THR B CA 1
ATOM 1448 C C . THR B 2 98 ? 11.306 140.814 4.704 1.00 31.93 98 THR B C 1
ATOM 1449 O O . THR B 2 98 ? 11.618 141.992 4.527 1.00 32.11 98 THR B O 1
ATOM 1453 N N . ILE B 2 99 ? 10.443 140.441 5.664 1.00 33.03 99 ILE B N 1
ATOM 1454 C CA . ILE B 2 99 ? 9.943 141.385 6.655 1.00 30.77 99 ILE B CA 1
ATOM 1455 C C . ILE B 2 99 ? 11.168 142.014 7.377 1.00 36.32 99 ILE B C 1
ATOM 1456 O O . ILE B 2 99 ? 11.289 143.213 7.425 1.00 34.74 99 ILE B O 1
ATOM 1461 N N . ALA B 2 100 ? 12.094 141.201 7.922 1.00 37.04 100 ALA B N 1
ATOM 1462 C CA . ALA B 2 100 ? 13.323 141.741 8.563 1.00 37.69 100 ALA B CA 1
ATOM 1463 C C . ALA B 2 100 ? 14.180 142.684 7.617 1.00 41.80 100 ALA B C 1
ATOM 1464 O O . ALA B 2 100 ? 14.599 143.763 8.021 1.00 43.02 100 ALA B O 1
ATOM 1466 N N . ALA B 2 101 ? 14.374 142.275 6.364 1.00 34.86 101 ALA B N 1
ATOM 1467 C CA . ALA B 2 101 ? 15.176 143.049 5.411 1.00 41.03 101 ALA B CA 1
ATOM 1468 C C . ALA B 2 101 ? 14.587 144.429 5.171 1.00 40.31 101 ALA B C 1
ATOM 1469 O O . ALA B 2 101 ? 15.289 145.414 5.366 1.00 51.34 101 ALA B O 1
ATOM 1471 N N . VAL B 2 102 ? 13.313 144.519 4.804 1.00 40.14 102 VAL B N 1
ATOM 1472 C CA . VAL B 2 102 ? 12.675 145.844 4.570 1.00 46.81 102 VAL B CA 1
ATOM 1473 C C . VAL B 2 102 ? 12.800 146.742 5.817 1.00 44.65 102 VAL B C 1
ATOM 1474 O O . VAL B 2 102 ? 13.113 147.886 5.688 1.00 43.76 102 VAL B O 1
ATOM 1478 N N . GLU B 2 103 ? 12.598 146.204 7.012 1.00 42.87 103 GLU B N 1
ATOM 1479 C CA . GLU B 2 103 ? 12.561 147.032 8.204 1.00 44.65 103 GLU B CA 1
ATOM 1480 C C . GLU B 2 103 ? 13.955 147.492 8.559 1.00 41.43 103 GLU B C 1
ATOM 1481 O O . GLU B 2 103 ? 14.108 148.557 9.089 1.00 41.22 103 GLU B O 1
ATOM 1487 N N . LEU B 2 104 ? 14.954 146.648 8.332 1.00 44.96 104 LEU B N 1
ATOM 1488 C CA . LEU B 2 104 ? 16.352 147.036 8.504 1.00 48.26 104 LEU B CA 1
ATOM 1489 C C . LEU B 2 104 ? 16.748 148.084 7.459 1.00 42.93 104 LEU B C 1
ATOM 1490 O O . LEU B 2 104 ? 17.415 149.017 7.804 1.00 50.04 104 LEU B O 1
ATOM 1495 N N . LEU B 2 105 ? 16.302 147.942 6.220 1.00 47.43 105 LEU B N 1
ATOM 1496 C CA . LEU B 2 105 ? 16.596 148.929 5.169 1.00 51.26 105 LEU B CA 1
ATOM 1497 C C . LEU B 2 105 ? 15.942 150.290 5.449 1.00 56.24 105 LEU B C 1
ATOM 1498 O O . LEU B 2 105 ? 16.601 151.292 5.301 1.00 63.43 105 LEU B O 1
ATOM 1503 N N . LYS B 2 106 ? 14.676 150.315 5.887 1.00 60.27 106 LYS B N 1
ATOM 1504 C CA . LYS B 2 106 ? 13.997 151.543 6.354 1.00 56.79 106 LYS B CA 1
ATOM 1505 C C . LYS B 2 106 ? 14.620 152.170 7.589 1.00 60.52 106 LYS B C 1
ATOM 1506 O O . LYS B 2 106 ? 14.273 153.299 7.885 1.00 59.51 106 LYS B O 1
ATOM 1512 N N . GLY B 2 107 ? 15.483 151.460 8.335 1.00 60.38 107 GLY B N 1
ATOM 1513 C CA . GLY B 2 107 ? 15.892 151.922 9.654 1.00 58.30 107 GLY B CA 1
ATOM 1514 C C . GLY B 2 107 ? 14.691 152.137 10.591 1.00 62.72 107 GLY B C 1
ATOM 1515 O O . GLY B 2 107 ? 14.667 153.094 11.361 1.00 63.89 107 GLY B O 1
ATOM 1516 N N . ALA B 2 108 ? 13.702 151.240 10.535 1.00 59.43 108 ALA B N 1
ATOM 1517 C CA . ALA B 2 108 ? 12.424 151.427 11.242 1.00 62.50 108 ALA B CA 1
ATOM 1518 C C . ALA B 2 108 ? 12.501 151.261 12.776 1.00 63.67 108 ALA B C 1
ATOM 1519 O O . ALA B 2 108 ? 11.586 151.660 13.460 1.00 74.10 108 ALA B O 1
ATOM 1521 N N . PHE B 2 109 ? 13.579 150.690 13.313 1.00 67.36 109 PHE B N 1
ATOM 1522 C CA . PHE B 2 109 ? 13.671 150.387 14.740 1.00 64.79 109 PHE B CA 1
ATOM 1523 C C . PHE B 2 109 ? 14.361 151.498 15.500 1.00 67.19 109 PHE B C 1
ATOM 1524 O O . PHE B 2 109 ? 15.512 151.768 15.217 1.00 73.47 109 PHE B O 1
ATOM 1532 N N . GLU B 2 110 ? 13.659 152.140 16.439 1.00 67.88 110 GLU B N 1
ATOM 1533 C CA . GLU B 2 110 ? 14.290 153.114 17.346 1.00 75.42 110 GLU B CA 1
ATOM 1534 C C . GLU B 2 110 ? 14.907 152.367 18.529 1.00 75.14 110 GLU B C 1
ATOM 1535 O O . GLU B 2 110 ? 15.942 152.773 19.045 1.00 83.22 110 GLU B O 1
ATOM 1537 N N . ASN B 2 111 ? 14.284 151.250 18.910 1.00 63.11 111 ASN B N 1
ATOM 1538 C CA . ASN B 2 111 ? 14.742 150.383 20.004 1.00 56.61 111 ASN B CA 1
ATOM 1539 C C . ASN B 2 111 ? 15.781 149.302 19.540 1.00 52.28 111 ASN B C 1
ATOM 1540 O O . ASN B 2 111 ? 15.537 148.532 18.609 1.00 48.75 111 ASN B O 1
ATOM 1545 N N . THR B 2 112 ? 16.904 149.212 20.240 1.00 43.61 112 THR B N 1
ATOM 1546 C CA . THR B 2 112 ? 17.945 148.253 19.957 1.00 45.41 112 THR B CA 1
ATOM 1547 C C . THR B 2 112 ? 17.504 146.802 20.134 1.00 47.77 112 THR B C 1
ATOM 1548 O O . THR B 2 112 ? 17.947 145.917 19.342 1.00 43.99 112 THR B O 1
ATOM 1552 N N . GLY B 2 113 ? 16.678 146.551 21.156 1.00 44.84 113 GLY B N 1
ATOM 1553 C CA . GLY B 2 113 ? 16.194 145.203 21.482 1.00 38.16 113 GLY B CA 1
ATOM 1554 C C . GLY B 2 113 ? 15.244 144.711 20.385 1.00 35.93 113 GLY B C 1
ATOM 1555 O O . GLY B 2 113 ? 15.352 143.588 19.939 1.00 37.99 113 GLY B O 1
ATOM 1556 N N . LEU B 2 114 ? 14.359 145.570 19.890 1.00 36.67 114 LEU B N 1
ATOM 1557 C CA . LEU B 2 114 ? 13.455 145.167 18.823 1.00 36.87 114 LEU B CA 1
ATOM 1558 C C . LEU B 2 114 ? 14.238 144.923 17.535 1.00 39.80 114 LEU B C 1
ATOM 1559 O O . LEU B 2 114 ? 13.816 144.078 16.722 1.00 36.82 114 LEU B O 1
ATOM 1564 N N . MET B 2 115 ? 15.347 145.660 17.350 1.00 40.03 115 MET B N 1
ATOM 1565 C CA . MET B 2 115 ? 16.252 145.488 16.223 1.00 41.91 115 MET B CA 1
ATOM 1566 C C . MET B 2 115 ? 16.914 144.092 16.272 1.00 36.19 115 MET B C 1
ATOM 1567 O O . MET B 2 115 ? 16.872 143.345 15.288 1.00 32.95 115 MET B O 1
ATOM 1572 N N . ALA B 2 116 ? 17.480 143.756 17.416 1.00 33.82 116 ALA B N 1
ATOM 1573 C CA . ALA B 2 116 ? 18.111 142.474 17.611 1.00 35.52 116 ALA B CA 1
ATOM 1574 C C . ALA B 2 116 ? 17.169 141.345 17.227 1.00 38.10 116 ALA B C 1
ATOM 1575 O O . ALA B 2 116 ? 17.595 140.444 16.516 1.00 36.96 116 ALA B O 1
ATOM 1577 N N . LEU B 2 117 ? 15.925 141.396 17.739 1.00 39.88 117 LEU B N 1
ATOM 1578 C CA . LEU B 2 117 ? 14.896 140.405 17.404 1.00 41.52 117 LEU B CA 1
ATOM 1579 C C . LEU B 2 117 ? 14.665 140.291 15.900 1.00 38.32 117 LEU B C 1
ATOM 1580 O O . LEU B 2 117 ? 14.463 139.186 15.381 1.00 34.52 117 LEU B O 1
ATOM 1585 N N . ALA B 2 118 ? 14.647 141.434 15.218 1.00 35.72 118 ALA B N 1
ATOM 1586 C CA . ALA B 2 118 ? 14.392 141.443 13.785 1.00 32.07 118 ALA B CA 1
ATOM 1587 C C . ALA B 2 118 ? 15.559 140.769 13.076 1.00 35.49 118 ALA B C 1
ATOM 1588 O O . ALA B 2 118 ? 15.362 139.959 12.119 1.00 30.71 118 ALA B O 1
ATOM 1590 N N . ILE B 2 119 ? 16.771 141.055 13.587 1.00 37.76 119 ILE B N 1
ATOM 1591 C CA . ILE B 2 119 ? 18.005 140.467 13.046 1.00 39.52 119 ILE B CA 1
ATOM 1592 C C . ILE B 2 119 ? 18.067 138.937 13.240 1.00 39.08 119 ILE B C 1
ATOM 1593 O O . ILE B 2 119 ? 18.431 138.176 12.322 1.00 34.42 119 ILE B O 1
ATOM 1598 N N . LEU B 2 120 ? 17.727 138.486 14.432 1.00 33.21 120 LEU B N 1
ATOM 1599 C CA . LEU B 2 120 ? 17.766 137.066 14.738 1.00 35.56 120 LEU B CA 1
ATOM 1600 C C . LEU B 2 120 ? 16.721 136.292 13.869 1.00 36.70 120 LEU B C 1
ATOM 1601 O O . LEU B 2 120 ? 16.990 135.206 13.310 1.00 33.69 120 LEU B O 1
ATOM 1606 N N . GLY B 2 121 ? 15.549 136.877 13.700 1.00 34.14 121 GLY B N 1
ATOM 1607 C CA . GLY B 2 121 ? 14.533 136.242 12.883 1.00 36.63 121 GLY B CA 1
ATOM 1608 C C . GLY B 2 121 ? 14.947 136.186 11.424 1.00 34.83 121 GLY B C 1
ATOM 1609 O O . GLY B 2 121 ? 14.548 135.277 10.672 1.00 36.68 121 GLY B O 1
ATOM 1610 N N . GLY B 2 122 ? 15.662 137.216 10.977 1.00 36.40 122 GLY B N 1
ATOM 1611 C CA . GLY B 2 122 ? 16.222 137.233 9.646 1.00 38.29 122 GLY B CA 1
ATOM 1612 C C . GLY B 2 122 ? 17.298 136.151 9.409 1.00 33.23 122 GLY B C 1
ATOM 1613 O O . GLY B 2 122 ? 17.308 135.515 8.391 1.00 36.25 122 GLY B O 1
ATOM 1614 N N . LEU B 2 123 ? 18.220 135.954 10.338 1.00 35.37 123 LEU B N 1
ATOM 1615 C CA . LEU B 2 123 ? 19.202 134.874 10.195 1.00 34.64 123 LEU B CA 1
ATOM 1616 C C . LEU B 2 123 ? 18.506 133.529 10.077 1.00 35.91 123 LEU B C 1
ATOM 1617 O O . LEU B 2 123 ? 18.847 132.729 9.217 1.00 37.31 123 LEU B O 1
ATOM 1622 N N . ILE B 2 124 ? 17.564 133.288 10.978 1.00 32.45 124 ILE B N 1
ATOM 1623 C CA . ILE B 2 124 ? 16.937 131.971 11.138 1.00 35.11 124 ILE B CA 1
ATOM 1624 C C . ILE B 2 124 ? 16.020 131.691 9.986 1.00 28.65 124 ILE B C 1
ATOM 1625 O O . ILE B 2 124 ? 16.048 130.595 9.456 1.00 28.30 124 ILE B O 1
ATOM 1630 N N . GLY B 2 125 ? 15.230 132.681 9.581 1.00 29.53 125 GLY B N 1
ATOM 1631 C CA . GLY B 2 125 ? 14.368 132.584 8.349 1.00 29.58 125 GLY B CA 1
ATOM 1632 C C . GLY B 2 125 ? 15.144 132.291 7.057 1.00 30.94 125 GLY B C 1
ATOM 1633 O O . GLY B 2 125 ? 14.777 131.383 6.268 1.00 29.07 125 GLY B O 1
ATOM 1634 N N . SER B 2 126 ? 16.215 133.065 6.850 1.00 32.27 126 SER B N 1
ATOM 1635 C CA . SER B 2 126 ? 17.208 132.804 5.744 1.00 33.06 126 SER B CA 1
ATOM 1636 C C . SER B 2 126 ? 17.821 131.387 5.688 1.00 30.31 126 SER B C 1
ATOM 1637 O O . SER B 2 126 ? 17.793 130.691 4.647 1.00 32.21 126 SER B O 1
ATOM 1640 N N . VAL B 2 127 ? 18.396 130.977 6.799 1.00 28.65 127 VAL B N 1
ATOM 1641 C CA . VAL B 2 127 ? 18.911 129.612 6.895 1.00 30.15 127 VAL B CA 1
ATOM 1642 C C . VAL B 2 127 ? 17.841 128.558 6.488 1.00 31.93 127 VAL B C 1
ATOM 1643 O O . VAL B 2 127 ? 18.118 127.646 5.680 1.00 27.49 127 VAL B O 1
ATOM 1647 N N . ALA B 2 128 ? 16.617 128.722 7.032 1.00 33.57 128 ALA B N 1
ATOM 1648 C CA . ALA B 2 128 ? 15.493 127.816 6.739 1.00 33.26 128 ALA B CA 1
ATOM 1649 C C . ALA B 2 128 ? 15.052 127.852 5.289 1.00 32.28 128 ALA B C 1
ATOM 1650 O O . ALA B 2 128 ? 14.668 126.798 4.760 1.00 29.34 128 ALA B O 1
ATOM 1652 N N . PHE B 2 129 ? 15.026 129.053 4.712 1.00 31.01 129 PHE B N 1
ATOM 1653 C CA . PHE B 2 129 ? 14.804 129.242 3.283 1.00 34.88 129 PHE B CA 1
ATOM 1654 C C . PHE B 2 129 ? 15.723 128.371 2.430 1.00 33.05 129 PHE B C 1
ATOM 1655 O O . PHE B 2 129 ? 15.225 127.528 1.681 1.00 35.10 129 PHE B O 1
ATOM 1663 N N . THR B 2 130 ? 17.042 128.514 2.542 1.00 33.62 130 THR B N 1
ATOM 1664 C CA . THR B 2 130 ? 17.954 127.765 1.598 1.00 32.54 130 THR B CA 1
ATOM 1665 C C . THR B 2 130 ? 18.133 126.355 2.047 1.00 31.85 130 THR B C 1
ATOM 1666 O O . THR B 2 130 ? 18.276 125.447 1.230 1.00 28.06 130 THR B O 1
ATOM 1670 N N . GLY B 2 131 ? 18.097 126.164 3.342 1.00 28.83 131 GLY B N 1
ATOM 1671 C CA . GLY B 2 131 ? 18.116 124.810 3.915 1.00 32.41 131 GLY B CA 1
ATOM 1672 C C . GLY B 2 131 ? 16.972 123.933 3.456 1.00 31.19 131 GLY B C 1
ATOM 1673 O O . GLY B 2 131 ? 17.170 122.766 3.057 1.00 29.69 131 GLY B O 1
ATOM 1674 N N . SER B 2 132 ? 15.785 124.499 3.485 1.00 28.44 132 SER B N 1
ATOM 1675 C CA . SER B 2 132 ? 14.575 123.820 3.029 1.00 30.53 132 SER B CA 1
ATOM 1676 C C . SER B 2 132 ? 14.518 123.621 1.537 1.00 31.03 132 SER B C 1
ATOM 1677 O O . SER B 2 132 ? 14.079 122.561 1.098 1.00 30.24 132 SER B O 1
ATOM 1680 N N . LEU B 2 133 ? 15.019 124.584 0.759 1.00 32.48 133 LEU B N 1
ATOM 1681 C CA . LEU B 2 133 ? 15.211 124.374 -0.675 1.00 33.49 133 LEU B CA 1
ATOM 1682 C C . LEU B 2 133 ? 16.190 123.247 -1.082 1.00 34.39 133 LEU B C 1
ATOM 1683 O O . LEU B 2 133 ? 15.896 122.471 -2.022 1.00 34.19 133 LEU B O 1
ATOM 1688 N N . ILE B 2 134 ? 17.294 123.083 -0.357 1.00 31.43 134 ILE B N 1
ATOM 1689 C CA . ILE B 2 134 ? 18.164 121.997 -0.611 1.00 31.49 134 ILE B CA 1
ATOM 1690 C C . ILE B 2 134 ? 17.498 120.700 -0.244 1.00 33.16 134 ILE B C 1
ATOM 1691 O O . ILE B 2 134 ? 17.616 119.731 -0.997 1.00 29.59 134 ILE B O 1
ATOM 1696 N N . ALA B 2 135 ? 16.815 120.637 0.915 1.00 33.30 135 ALA B N 1
ATOM 1697 C CA . ALA B 2 135 ? 16.079 119.406 1.298 1.00 31.35 135 ALA B CA 1
ATOM 1698 C C . ALA B 2 135 ? 15.103 118.986 0.184 1.00 31.86 135 ALA B C 1
ATOM 1699 O O . ALA B 2 135 ? 15.098 117.829 -0.220 1.00 30.48 135 ALA B O 1
ATOM 1701 N N . PHE B 2 136 ? 14.270 119.927 -0.269 1.00 30.37 136 PHE B N 1
ATOM 1702 C CA . PHE B 2 136 ? 13.408 119.707 -1.461 1.00 31.05 136 PHE B CA 1
ATOM 1703 C C . PHE B 2 136 ? 14.184 119.150 -2.722 1.00 32.15 136 PHE B C 1
ATOM 1704 O O . PHE B 2 136 ? 13.804 118.132 -3.342 1.00 32.44 136 PHE B O 1
ATOM 1712 N N . ALA B 2 137 ? 15.236 119.847 -3.112 1.00 32.39 137 ALA B N 1
ATOM 1713 C CA . ALA B 2 137 ? 16.030 119.488 -4.345 1.00 31.52 137 ALA B CA 1
ATOM 1714 C C . ALA B 2 137 ? 16.650 118.105 -4.265 1.00 36.28 137 ALA B C 1
ATOM 1715 O O . ALA B 2 137 ? 16.512 117.305 -5.211 1.00 32.61 137 ALA B O 1
ATOM 1717 N N . LYS B 2 138 ? 17.204 117.762 -3.079 1.00 35.42 138 LYS B N 1
ATOM 1718 C CA . LYS B 2 138 ? 17.616 116.399 -2.820 1.00 35.03 138 LYS B CA 1
ATOM 1719 C C . LYS B 2 138 ? 16.529 115.320 -2.891 1.00 35.72 138 LYS B C 1
ATOM 1720 O O . LYS B 2 138 ? 16.770 114.302 -3.505 1.00 40.73 138 LYS B O 1
ATOM 1726 N N . LEU B 2 139 ? 15.368 115.496 -2.275 1.00 35.46 139 LEU B N 1
ATOM 1727 C CA . LEU B 2 139 ? 14.319 114.471 -2.311 1.00 38.13 139 LEU B CA 1
ATOM 1728 C C . LEU B 2 139 ? 13.593 114.471 -3.682 1.00 40.61 139 LEU B C 1
ATOM 1729 O O . LEU B 2 139 ? 13.057 113.494 -4.054 1.00 38.81 139 LEU B O 1
ATOM 1734 N N . GLN B 2 140 ? 13.510 115.591 -4.352 1.00 39.30 140 GLN B N 1
ATOM 1735 C CA . GLN B 2 140 ? 12.850 115.688 -5.654 1.00 43.97 140 GLN B CA 1
ATOM 1736 C C . GLN B 2 140 ? 13.614 115.001 -6.822 1.00 43.49 140 GLN B C 1
ATOM 1737 O O . GLN B 2 140 ? 12.985 114.493 -7.742 1.00 44.18 140 GLN B O 1
ATOM 1743 N N . GLY B 2 141 ? 14.945 115.029 -6.807 1.00 44.51 141 GLY B N 1
ATOM 1744 C CA . GLY B 2 141 ? 15.790 114.500 -7.913 1.00 41.58 141 GLY B CA 1
ATOM 1745 C C . GLY B 2 141 ? 16.645 115.562 -8.618 1.00 39.75 141 GLY B C 1
ATOM 1746 O O . GLY B 2 141 ? 17.622 115.265 -9.297 1.00 41.89 141 GLY B O 1
ATOM 1747 N N . ILE B 2 142 ? 16.330 116.817 -8.389 1.00 39.28 142 ILE B N 1
ATOM 1748 C CA . ILE B 2 142 ? 17.059 117.907 -9.005 1.00 43.23 142 ILE B CA 1
ATOM 1749 C C . ILE B 2 142 ? 18.509 117.830 -8.568 1.00 43.74 142 ILE B C 1
ATOM 1750 O O . ILE B 2 142 ? 19.395 118.122 -9.347 1.00 48.00 142 ILE B O 1
ATOM 1755 N N . MET B 2 143 ? 18.737 117.449 -7.309 1.00 43.65 143 MET B N 1
ATOM 1756 C CA . MET B 2 143 ? 20.049 117.044 -6.806 1.00 41.58 143 MET B CA 1
ATOM 1757 C C . MET B 2 143 ? 19.931 115.570 -6.477 1.00 42.81 143 MET B C 1
ATOM 1758 O O . MET B 2 143 ? 18.851 115.058 -6.282 1.00 44.68 143 MET B O 1
ATOM 1763 N N . LYS B 2 144 ? 21.069 114.915 -6.366 1.00 47.98 144 LYS B N 1
ATOM 1764 C CA . LYS B 2 144 ? 21.134 113.590 -5.776 1.00 46.61 144 LYS B CA 1
ATOM 1765 C C . LYS B 2 144 ? 20.839 113.685 -4.279 1.00 42.80 144 LYS B C 1
ATOM 1766 O O . LYS B 2 144 ? 21.080 114.722 -3.657 1.00 42.19 144 LYS B O 1
ATOM 1772 N N . SER B 2 145 ? 20.310 112.586 -3.726 1.00 42.19 145 SER B N 1
ATOM 1773 C CA . SER B 2 145 ? 19.922 112.468 -2.301 1.00 41.05 145 SER B CA 1
ATOM 1774 C C . SER B 2 145 ? 21.113 112.210 -1.365 1.00 38.57 145 SER B C 1
ATOM 1775 O O . SER B 2 145 ? 21.015 112.323 -0.144 1.00 38.75 145 SER B O 1
ATOM 1778 N N . ARG B 2 146 ? 22.210 111.762 -1.922 1.00 33.58 146 ARG B N 1
ATOM 1779 C CA . ARG B 2 146 ? 23.340 111.351 -1.106 1.00 40.22 146 ARG B CA 1
ATOM 1780 C C . ARG B 2 146 ? 24.057 112.525 -0.399 1.00 36.21 146 ARG B C 1
ATOM 1781 O O . ARG B 2 146 ? 24.018 113.650 -0.929 1.00 33.26 146 ARG B O 1
ATOM 1789 N N . PRO B 2 147 ? 24.736 112.246 0.756 1.00 33.94 147 PRO B N 1
ATOM 1790 C CA . PRO B 2 147 ? 25.593 113.252 1.378 1.00 36.09 147 PRO B CA 1
ATOM 1791 C C . PRO B 2 147 ? 26.616 113.868 0.363 1.00 39.90 147 PRO B C 1
ATOM 1792 O O . PRO B 2 147 ? 27.144 113.164 -0.510 1.00 44.37 147 PRO B O 1
ATOM 1796 N N . ILE B 2 148 ? 26.764 115.181 0.426 1.00 37.58 148 ILE B N 1
ATOM 1797 C CA . ILE B 2 148 ? 27.813 115.932 -0.252 1.00 42.17 148 ILE B CA 1
ATOM 1798 C C . ILE B 2 148 ? 28.846 116.309 0.834 1.00 50.68 148 ILE B C 1
ATOM 1799 O O . ILE B 2 148 ? 28.633 117.259 1.576 1.00 49.28 148 ILE B O 1
ATOM 1804 N N . LEU B 2 149 ? 29.914 115.506 0.935 1.00 55.86 149 LEU B N 1
ATOM 1805 C CA . LEU B 2 149 ? 30.974 115.628 1.936 1.00 60.79 149 LEU B CA 1
ATOM 1806 C C . LEU B 2 149 ? 32.228 116.187 1.307 1.00 74.70 149 LEU B C 1
ATOM 1807 O O . LEU B 2 149 ? 32.399 116.142 0.086 1.00 72.43 149 LEU B O 1
ATOM 1812 N N . PHE B 2 150 ? 33.094 116.757 2.140 1.00 85.14 150 PHE B N 1
ATOM 1813 C CA . PHE B 2 150 ? 34.362 117.304 1.657 1.00 79.33 150 PHE B CA 1
ATOM 1814 C C . PHE B 2 150 ? 35.383 117.562 2.765 1.00 85.32 150 PHE B C 1
ATOM 1815 O O . PHE B 2 150 ? 35.026 117.553 3.940 1.00 74.94 150 PHE B O 1
ATOM 1823 N N . PRO B 2 151 ? 36.676 117.702 2.389 1.00 95.35 151 PRO B N 1
ATOM 1824 C CA . PRO B 2 151 ? 37.766 118.190 3.261 1.00 85.38 151 PRO B CA 1
ATOM 1825 C C . PRO B 2 151 ? 37.468 119.422 4.140 1.00 65.36 151 PRO B C 1
ATOM 1826 O O . PRO B 2 151 ? 37.324 120.547 3.617 1.00 70.55 151 PRO B O 1
ATOM 1830 N N . GLY B 2 152 ? 37.460 119.228 5.462 1.00 52.81 152 GLY B N 1
ATOM 1831 C CA . GLY B 2 152 ? 37.277 120.367 6.402 1.00 57.87 152 GLY B CA 1
ATOM 1832 C C . GLY B 2 152 ? 35.956 121.164 6.353 1.00 53.48 152 GLY B C 1
ATOM 1833 O O . GLY B 2 152 ? 35.954 122.390 6.590 1.00 49.96 152 GLY B O 1
ATOM 1834 N N . GLN B 2 153 ? 34.860 120.428 6.105 1.00 48.82 153 GLN B N 1
ATOM 1835 C CA . GLN B 2 153 ? 33.484 120.922 5.954 1.00 46.90 153 GLN B CA 1
ATOM 1836 C C . GLN B 2 153 ? 32.932 121.421 7.278 1.00 40.75 153 GLN B C 1
ATOM 1837 O O . GLN B 2 153 ? 32.422 122.527 7.349 1.00 41.56 153 GLN B O 1
ATOM 1843 N N . LYS B 2 154 ? 33.080 120.643 8.334 1.00 39.23 154 LYS B N 1
ATOM 1844 C CA . LYS B 2 154 ? 32.619 121.074 9.654 1.00 45.87 154 LYS B CA 1
ATOM 1845 C C . LYS B 2 154 ? 33.174 122.457 10.005 1.00 43.97 154 LYS B C 1
ATOM 1846 O O . LYS B 2 154 ? 32.446 123.329 10.458 1.00 43.53 154 LYS B O 1
ATOM 1852 N N . ALA B 2 155 ? 34.472 122.645 9.791 1.00 43.18 155 ALA B N 1
ATOM 1853 C CA . ALA B 2 155 ? 35.136 123.918 10.124 1.00 41.87 155 ALA B CA 1
ATOM 1854 C C . ALA B 2 155 ? 34.704 125.055 9.211 1.00 37.20 155 ALA B C 1
ATOM 1855 O O . ALA B 2 155 ? 34.443 126.174 9.656 1.00 37.67 155 ALA B O 1
ATOM 1857 N N . VAL B 2 156 ? 34.582 124.767 7.927 1.00 39.31 156 VAL B N 1
ATOM 1858 C CA . VAL B 2 156 ? 34.025 125.760 7.018 1.00 41.09 156 VAL B CA 1
ATOM 1859 C C . VAL B 2 156 ? 32.650 126.230 7.493 1.00 35.30 156 VAL B C 1
ATOM 1860 O O . VAL B 2 156 ? 32.402 127.425 7.575 1.00 31.44 156 VAL B O 1
ATOM 1864 N N . ASN B 2 157 ? 31.787 125.296 7.864 1.00 34.14 157 ASN B N 1
ATOM 1865 C CA . ASN B 2 157 ? 30.381 125.628 8.171 1.00 37.65 157 ASN B CA 1
ATOM 1866 C C . ASN B 2 157 ? 30.338 126.489 9.416 1.00 36.47 157 ASN B C 1
ATOM 1867 O O . ASN B 2 157 ? 29.650 127.541 9.461 1.00 36.12 157 ASN B O 1
ATOM 1872 N N . ALA B 2 158 ? 31.163 126.114 10.398 1.00 37.27 158 ALA B N 1
ATOM 1873 C CA . ALA B 2 158 ? 31.260 126.872 11.665 1.00 37.93 158 ALA B CA 1
ATOM 1874 C C . ALA B 2 158 ? 31.795 128.267 11.451 1.00 36.75 158 ALA B C 1
ATOM 1875 O O . ALA B 2 158 ? 31.347 129.273 12.036 1.00 40.11 158 ALA B O 1
ATOM 1877 N N . LEU B 2 159 ? 32.790 128.362 10.610 1.00 41.46 159 LEU B N 1
ATOM 1878 C CA . LEU B 2 159 ? 33.374 129.667 10.293 1.00 35.48 159 LEU B CA 1
ATOM 1879 C C . LEU B 2 159 ? 32.378 130.600 9.597 1.00 36.99 159 LEU B C 1
ATOM 1880 O O . LEU B 2 159 ? 32.299 131.802 9.949 1.00 38.93 159 LEU B O 1
ATOM 1885 N N . VAL B 2 160 ? 31.567 130.056 8.657 1.00 34.48 160 VAL B N 1
ATOM 1886 C CA . VAL B 2 160 ? 30.485 130.835 8.023 1.00 33.59 160 VAL B CA 1
ATOM 1887 C C . VAL B 2 160 ? 29.408 131.235 9.024 1.00 36.90 160 VAL B C 1
ATOM 1888 O O . VAL B 2 160 ? 28.842 132.354 8.933 1.00 37.53 160 VAL B O 1
ATOM 1892 N N . LEU B 2 161 ? 29.061 130.335 9.952 1.00 34.34 161 LEU B N 1
ATOM 1893 C CA . LEU B 2 161 ? 28.040 130.718 10.951 1.00 33.36 161 LEU B CA 1
ATOM 1894 C C . LEU B 2 161 ? 28.587 131.843 11.820 1.00 34.74 161 LEU B C 1
ATOM 1895 O O . LEU B 2 161 ? 27.912 132.812 12.029 1.00 35.63 161 LEU B O 1
ATOM 1900 N N . ALA B 2 162 ? 29.836 131.715 12.297 1.00 37.43 162 ALA B N 1
ATOM 1901 C CA . ALA B 2 162 ? 30.440 132.701 13.210 1.00 34.74 162 ALA B CA 1
ATOM 1902 C C . ALA B 2 162 ? 30.502 134.083 12.576 1.00 41.31 162 ALA B C 1
ATOM 1903 O O . ALA B 2 162 ? 30.182 135.074 13.204 1.00 44.49 162 ALA B O 1
ATOM 1905 N N . LEU B 2 163 ? 30.912 134.108 11.311 1.00 36.71 163 LEU B N 1
ATOM 1906 C CA . LEU B 2 163 ? 30.950 135.300 10.526 1.00 41.82 163 LEU B CA 1
ATOM 1907 C C . LEU B 2 163 ? 29.554 135.878 10.243 1.00 40.53 163 LEU B C 1
ATOM 1908 O O . LEU B 2 163 ? 29.362 137.122 10.235 1.00 41.65 163 LEU B O 1
ATOM 1913 N N . THR B 2 164 ? 28.575 135.010 10.004 1.00 42.54 164 THR B N 1
ATOM 1914 C CA . THR B 2 164 ? 27.180 135.485 9.825 1.00 46.24 164 THR B CA 1
ATOM 1915 C C . THR B 2 164 ? 26.696 136.167 11.115 1.00 40.27 164 THR B C 1
ATOM 1916 O O . THR B 2 164 ? 26.073 137.230 11.058 1.00 42.45 164 THR B O 1
ATOM 1920 N N . VAL B 2 165 ? 26.988 135.563 12.248 1.00 38.02 165 VAL B N 1
ATOM 1921 C CA . VAL B 2 165 ? 26.585 136.138 13.548 1.00 41.32 165 VAL B CA 1
ATOM 1922 C C . VAL B 2 165 ? 27.348 137.447 13.890 1.00 40.43 165 VAL B C 1
ATOM 1923 O O . VAL B 2 165 ? 26.729 138.390 14.379 1.00 40.73 16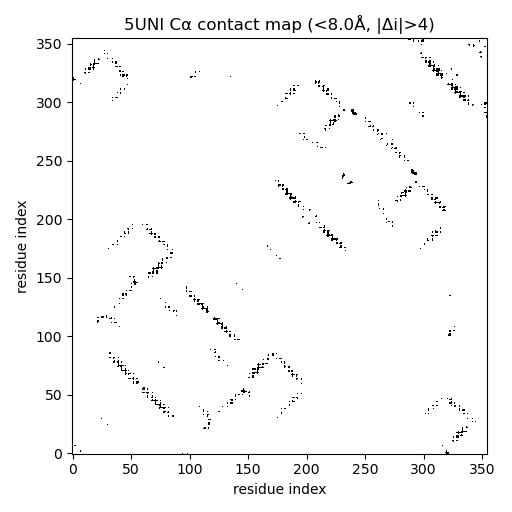5 VAL B O 1
ATOM 1927 N N . VAL B 2 166 ? 28.643 137.547 13.560 1.00 42.97 166 VAL B N 1
ATOM 1928 C CA . VAL B 2 166 ? 29.438 138.780 13.833 1.00 43.37 166 VAL B CA 1
ATOM 1929 C C . VAL B 2 166 ? 28.866 139.911 12.997 1.00 40.65 166 VAL B C 1
ATOM 1930 O O . VAL B 2 166 ? 28.610 141.015 13.482 1.00 41.34 166 VAL B O 1
ATOM 1934 N N . ILE B 2 167 ? 28.664 139.676 11.724 1.00 42.18 167 ILE B N 1
ATOM 1935 C CA . ILE B 2 167 ? 28.094 140.757 10.884 1.00 43.83 167 ILE B CA 1
ATOM 1936 C C . ILE B 2 167 ? 26.638 141.148 11.264 1.00 47.74 167 ILE B C 1
ATOM 1937 O O . ILE B 2 167 ? 26.228 142.339 11.181 1.00 46.22 167 ILE B O 1
ATOM 1942 N N . GLY B 2 168 ? 25.854 140.164 11.699 1.00 47.48 168 GLY B N 1
ATOM 1943 C CA . GLY B 2 168 ? 24.536 140.474 12.235 1.00 51.14 168 GLY B CA 1
ATOM 1944 C C . GLY B 2 168 ? 24.526 141.388 13.456 1.00 49.10 168 GLY B C 1
ATOM 1945 O O . GLY B 2 168 ? 23.753 142.375 13.479 1.00 43.68 168 GLY B O 1
ATOM 1946 N N . LEU B 2 169 ? 25.345 141.016 14.458 1.00 43.85 169 LEU B N 1
ATOM 1947 C CA . LEU B 2 169 ? 25.583 141.822 15.663 1.00 49.19 169 LEU B CA 1
ATOM 1948 C C . LEU B 2 169 ? 26.084 143.222 15.362 1.00 48.87 169 LEU B C 1
ATOM 1949 O O . LEU B 2 169 ? 25.561 144.179 15.899 1.00 49.58 169 LEU B O 1
ATOM 1954 N N . SER B 2 170 ? 27.077 143.328 14.486 1.00 47.52 170 SER B N 1
ATOM 1955 C CA . SER B 2 170 ? 27.594 144.638 13.996 1.00 50.40 170 SER B CA 1
ATOM 1956 C C . SER B 2 170 ? 26.504 145.595 13.474 1.00 51.86 170 SER B C 1
ATOM 1957 O O . SER B 2 170 ? 26.723 146.815 13.468 1.00 52.36 170 SER B O 1
ATOM 1960 N N . LEU B 2 171 ? 25.361 145.072 12.999 1.00 45.19 171 LEU B N 1
ATOM 1961 C CA . LEU B 2 171 ? 24.266 145.941 12.553 1.00 41.67 171 LEU B CA 1
ATOM 1962 C C . LEU B 2 171 ? 23.614 146.775 13.687 1.00 41.71 171 LEU B C 1
ATOM 1963 O O . LEU B 2 171 ? 23.081 147.849 13.475 1.00 46.40 171 LEU B O 1
ATOM 1968 N N . LEU B 2 172 ? 23.683 146.276 14.900 1.00 45.01 172 LEU B N 1
ATOM 1969 C CA . LEU B 2 172 ? 23.274 147.065 16.031 1.00 51.36 172 LEU B CA 1
ATOM 1970 C C . LEU B 2 172 ? 24.091 148.370 16.239 1.00 58.34 172 LEU B C 1
ATOM 1971 O O . LEU B 2 172 ? 23.615 149.249 16.937 1.00 56.96 172 LEU B O 1
ATOM 1976 N N . TRP B 2 173 ? 25.305 148.459 15.670 1.00 62.17 173 TRP B N 1
ATOM 1977 C CA . TRP B 2 173 ? 26.237 149.610 15.792 1.00 62.95 173 TRP B CA 1
ATOM 1978 C C . TRP B 2 173 ? 26.292 150.396 14.472 1.00 62.73 173 TRP B C 1
ATOM 1979 O O . TRP B 2 173 ? 26.350 151.615 14.507 1.00 68.69 173 TRP B O 1
ATOM 1990 N N . ASN B 2 174 ? 26.213 149.711 13.329 1.00 58.20 174 ASN B N 1
ATOM 1991 C CA . ASN B 2 174 ? 26.263 150.334 11.997 1.00 55.71 174 ASN B CA 1
ATOM 1992 C C . ASN B 2 174 ? 25.450 149.499 10.996 1.00 57.50 174 ASN B C 1
ATOM 1993 O O . ASN B 2 174 ? 25.876 148.401 10.606 1.00 60.68 174 ASN B O 1
ATOM 1998 N N . ASP B 2 175 ? 24.347 150.080 10.525 1.00 54.20 175 ASP B N 1
ATOM 1999 C CA . ASP B 2 175 ? 23.361 149.423 9.679 1.00 54.52 175 ASP B CA 1
ATOM 2000 C C . ASP B 2 175 ? 23.414 149.853 8.241 1.00 47.05 175 ASP B C 1
ATOM 2001 O O . ASP B 2 175 ? 22.375 150.017 7.575 1.00 53.39 175 ASP B O 1
ATOM 2006 N N . ALA B 2 176 ? 24.626 149.930 7.713 1.00 55.55 176 ALA B N 1
ATOM 2007 C CA . ALA B 2 176 ? 24.867 150.372 6.320 1.00 46.51 176 ALA B CA 1
ATOM 2008 C C . ALA B 2 176 ? 24.245 149.371 5.424 1.00 47.93 176 ALA B C 1
ATOM 2009 O O . ALA B 2 176 ? 24.231 148.182 5.770 1.00 51.59 176 ALA B O 1
ATOM 2011 N N . THR B 2 177 ? 23.760 149.818 4.264 1.00 44.66 177 THR B N 1
ATOM 2012 C CA . THR B 2 177 ? 23.143 148.912 3.333 1.00 45.71 177 THR B CA 1
ATOM 2013 C C . THR B 2 177 ? 24.052 147.710 3.000 1.00 53.11 177 THR B C 1
ATOM 2014 O O . THR B 2 177 ? 23.576 146.582 2.950 1.00 52.47 177 THR B O 1
ATOM 2018 N N . ALA B 2 178 ? 25.358 147.928 2.841 1.00 56.72 178 ALA B N 1
ATOM 2019 C CA . ALA B 2 178 ? 26.245 146.855 2.402 1.00 52.58 178 ALA B CA 1
ATOM 2020 C C . ALA B 2 178 ? 26.340 145.766 3.447 1.00 50.58 178 ALA B C 1
ATOM 2021 O O . ALA B 2 178 ? 26.481 144.594 3.089 1.00 40.50 178 ALA B O 1
ATOM 2023 N N . SER B 2 179 ? 26.284 146.165 4.727 1.00 46.45 179 SER B N 1
ATOM 2024 C CA . SER B 2 179 ? 26.332 145.207 5.835 1.00 48.04 179 SER B CA 1
ATOM 2025 C C . SER B 2 179 ? 25.080 144.296 5.904 1.00 44.93 179 SER B C 1
ATOM 2026 O O . SER B 2 179 ? 25.190 143.087 6.114 1.00 45.33 179 SER B O 1
ATOM 2029 N N . ILE B 2 180 ? 23.933 144.912 5.655 1.00 40.85 180 ILE B N 1
ATOM 2030 C CA . ILE B 2 180 ? 22.633 144.279 5.594 1.00 48.06 180 ILE B CA 1
ATOM 2031 C C . ILE B 2 180 ? 22.667 143.228 4.526 1.00 41.56 180 ILE B C 1
ATOM 2032 O O . ILE B 2 180 ? 22.460 142.076 4.849 1.00 35.82 180 ILE B O 1
ATOM 2037 N N . VAL B 2 181 ? 23.002 143.610 3.289 1.00 44.88 181 VAL B N 1
ATOM 2038 C CA . VAL B 2 181 ? 23.022 142.636 2.183 1.00 39.36 181 VAL B CA 1
ATOM 2039 C C . VAL B 2 181 ? 24.010 141.543 2.442 1.00 39.10 181 VAL B C 1
ATOM 2040 O O . VAL B 2 181 ? 23.730 140.384 2.096 1.00 38.92 181 VAL B O 1
ATOM 2044 N N . LEU B 2 182 ? 25.095 141.856 3.145 1.00 33.17 182 LEU B N 1
ATOM 2045 C CA . LEU B 2 182 ? 26.091 140.839 3.373 1.00 39.30 182 LEU B CA 1
ATOM 2046 C C . LEU B 2 182 ? 25.639 139.780 4.400 1.00 36.71 182 LEU B C 1
ATOM 2047 O O . LEU B 2 182 ? 25.949 138.545 4.282 1.00 31.74 182 LEU B O 1
ATOM 2052 N N . PHE B 2 183 ? 24.892 140.270 5.401 1.00 37.37 183 PHE B N 1
ATOM 2053 C CA . PHE B 2 183 ? 24.341 139.440 6.466 1.00 32.95 183 PHE B CA 1
ATOM 2054 C C . PHE B 2 183 ? 23.372 138.430 5.870 1.00 30.27 183 PHE B C 1
ATOM 2055 O O . PHE B 2 183 ? 23.521 137.234 6.073 1.00 33.40 183 PHE B O 1
ATOM 2063 N N . PHE B 2 184 ? 22.458 138.896 5.034 1.00 31.04 184 PHE B N 1
ATOM 2064 C CA . PHE B 2 184 ? 21.482 137.985 4.410 1.00 33.55 184 PHE B CA 1
ATOM 2065 C C . PHE B 2 184 ? 22.108 136.914 3.546 1.00 34.92 184 PHE B C 1
ATOM 2066 O O . PHE B 2 184 ? 21.782 135.727 3.683 1.00 37.99 184 PHE B O 1
ATOM 2074 N N . LEU B 2 185 ? 23.034 137.337 2.694 1.00 36.97 185 LEU B N 1
ATOM 2075 C CA . LEU B 2 185 ? 23.793 136.438 1.796 1.00 35.02 185 LEU B CA 1
ATOM 2076 C C . LEU B 2 185 ? 24.617 135.408 2.517 1.00 33.50 185 LEU B C 1
ATOM 2077 O O . LEU B 2 185 ? 24.579 134.277 2.108 1.00 32.57 185 LEU B O 1
ATOM 2082 N N . LEU B 2 186 ? 25.305 135.781 3.608 1.00 31.14 186 LEU B N 1
ATOM 2083 C CA . LEU B 2 186 ? 25.943 134.805 4.457 1.00 35.19 186 LEU B CA 1
ATOM 2084 C C . LEU B 2 186 ? 24.950 133.808 5.181 1.00 38.56 186 LEU B C 1
ATOM 2085 O O . LEU B 2 186 ? 25.290 132.591 5.292 1.00 38.47 186 LEU B O 1
ATOM 2090 N N . ALA B 2 187 ? 23.766 134.298 5.646 1.00 36.61 187 ALA B N 1
ATOM 2091 C CA . ALA B 2 187 ? 22.746 133.425 6.262 1.00 34.58 187 ALA B CA 1
ATOM 2092 C C . ALA B 2 187 ? 22.179 132.468 5.238 1.00 31.58 187 ALA B C 1
ATOM 2093 O O . ALA B 2 187 ? 22.044 131.284 5.531 1.00 29.09 187 ALA B O 1
ATOM 2095 N N . LEU B 2 188 ? 21.890 132.980 4.050 1.00 28.91 188 LEU B N 1
ATOM 2096 C CA . LEU B 2 188 ? 21.492 132.131 2.902 1.00 33.76 188 LEU B CA 1
ATOM 2097 C C . LEU B 2 188 ? 22.510 131.053 2.490 1.00 35.22 188 LEU B C 1
ATOM 2098 O O . LEU B 2 188 ? 22.140 129.882 2.200 1.00 36.48 188 LEU B O 1
ATOM 2103 N N . LEU B 2 189 ? 23.785 131.437 2.435 1.00 37.27 189 LEU B N 1
ATOM 2104 C CA . LEU B 2 189 ? 24.884 130.456 2.158 1.00 37.04 189 LEU B CA 1
ATOM 2105 C C . LEU B 2 189 ? 25.000 129.327 3.237 1.00 33.64 189 LEU B C 1
ATOM 2106 O O . LEU B 2 189 ? 25.165 128.155 2.895 1.00 34.23 189 LEU B O 1
ATOM 2111 N N . PHE B 2 190 ? 24.945 129.717 4.502 1.00 31.33 190 PHE B N 1
ATOM 2112 C CA . PHE B 2 190 ? 24.850 128.770 5.638 1.00 33.49 190 PHE B CA 1
ATOM 2113 C C . PHE B 2 190 ? 23.735 127.715 5.582 1.00 31.11 190 PHE B C 1
ATOM 2114 O O . PHE B 2 190 ? 24.010 126.540 5.877 1.00 31.22 190 PHE B O 1
ATOM 2122 N N . GLY B 2 191 ? 22.532 128.102 5.151 1.00 31.85 191 GLY B N 1
ATOM 2123 C CA . GLY B 2 191 ? 21.434 127.160 4.937 1.00 29.19 191 GLY B CA 1
ATOM 2124 C C . GLY B 2 191 ? 21.821 126.080 3.965 1.00 28.63 191 GLY B C 1
ATOM 2125 O O . GLY B 2 191 ? 21.566 124.875 4.213 1.00 29.94 191 GLY B O 1
ATOM 2126 N N . VAL B 2 192 ? 22.477 126.500 2.867 1.00 31.63 192 VAL B N 1
ATOM 2127 C CA . VAL B 2 192 ? 23.016 125.582 1.850 1.00 30.18 192 VAL B CA 1
ATOM 2128 C C . VAL B 2 192 ? 24.038 124.678 2.451 1.00 28.15 192 VAL B C 1
ATOM 2129 O O . VAL B 2 192 ? 23.839 123.467 2.465 1.00 32.41 192 VAL B O 1
ATOM 2133 N N . LEU B 2 193 ? 25.040 125.263 3.116 1.00 29.22 193 LEU B N 1
ATOM 2134 C CA . LEU B 2 193 ? 26.124 124.470 3.709 1.00 28.84 193 LEU B CA 1
ATOM 2135 C C . LEU B 2 193 ? 25.698 123.408 4.666 1.00 31.50 193 LEU B C 1
ATOM 2136 O O . LEU B 2 193 ? 26.234 122.268 4.671 1.00 33.19 193 LEU B O 1
ATOM 2141 N N . MET B 2 194 ? 24.704 123.762 5.478 1.00 34.05 194 MET B N 1
ATOM 2142 C CA . MET B 2 194 ? 24.202 122.902 6.555 1.00 35.25 194 MET B CA 1
ATOM 2143 C C . MET B 2 194 ? 23.441 121.679 6.046 1.00 32.27 194 MET B C 1
ATOM 2144 O O . MET B 2 194 ? 23.465 120.616 6.633 1.00 33.44 194 MET B O 1
ATOM 2149 N N . THR B 2 195 ? 22.736 121.806 4.934 1.00 31.72 195 THR B N 1
ATOM 2150 C CA . THR B 2 195 ? 21.969 120.696 4.400 1.00 29.83 195 THR B CA 1
ATOM 2151 C C . THR B 2 195 ? 22.759 119.793 3.495 1.00 33.61 195 THR B C 1
ATOM 2152 O O . THR B 2 195 ? 22.368 118.645 3.322 1.00 32.16 195 THR B O 1
ATOM 2156 N N . LEU B 2 196 ? 23.846 120.296 2.884 1.00 35.11 196 LEU B N 1
ATOM 2157 C CA . LEU B 2 196 ? 24.674 119.442 1.958 1.00 36.22 196 LEU B CA 1
ATOM 2158 C C . LEU B 2 196 ? 25.106 118.068 2.487 1.00 34.91 196 LEU B C 1
ATOM 2159 O O . LEU B 2 196 ? 24.982 117.091 1.760 1.00 34.22 196 LEU B O 1
ATOM 2164 N N . PRO B 2 197 ? 25.601 117.982 3.734 1.00 32.04 197 PRO B N 1
ATOM 2165 C CA . PRO B 2 197 ? 25.968 116.670 4.213 1.00 34.05 197 PRO B CA 1
ATOM 2166 C C . PRO B 2 197 ? 24.837 115.726 4.576 1.00 35.47 197 PRO B C 1
ATOM 2167 O O . PRO B 2 197 ? 25.126 114.618 4.992 1.00 31.98 197 PRO B O 1
ATOM 2171 N N . ILE B 2 198 ? 23.575 116.116 4.407 1.00 35.53 198 ILE B N 1
ATOM 2172 C CA . ILE B 2 198 ? 22.497 115.337 4.972 1.00 35.28 198 ILE B CA 1
ATOM 2173 C C . ILE B 2 198 ? 21.964 114.465 3.872 1.00 34.58 198 ILE B C 1
ATOM 2174 O O . ILE B 2 198 ? 21.527 114.923 2.814 1.00 34.07 198 ILE B O 1
ATOM 2179 N N . GLY B 2 199 ? 21.966 113.195 4.163 1.00 36.12 199 GLY B N 1
ATOM 2180 C CA . GLY B 2 199 ? 21.410 112.183 3.288 1.00 36.55 199 GLY B CA 1
ATOM 2181 C C . GLY B 2 199 ? 19.913 112.099 3.260 1.00 40.60 199 GLY B C 1
ATOM 2182 O O . GLY B 2 199 ? 19.190 112.768 4.033 1.00 44.98 199 GLY B O 1
ATOM 2183 N N . GLY B 2 200 ? 19.455 111.201 2.393 1.00 40.38 200 GLY B N 1
ATOM 2184 C CA . GLY B 2 200 ? 18.044 111.067 2.062 1.00 36.42 200 GLY B CA 1
ATOM 2185 C C . GLY B 2 200 ? 17.170 110.648 3.226 1.00 37.90 200 GLY B C 1
ATOM 2186 O O . GLY B 2 200 ? 16.150 111.288 3.452 1.00 38.27 200 GLY B O 1
ATOM 2187 N N . GLY B 2 201 ? 17.560 109.576 3.921 1.00 37.12 201 GLY B N 1
ATOM 2188 C CA . GLY B 2 201 ? 16.790 109.005 5.012 1.00 38.84 201 GLY B CA 1
ATOM 2189 C C . GLY B 2 201 ? 16.723 109.867 6.279 1.00 38.76 201 GLY B C 1
ATOM 2190 O O . GLY B 2 201 ? 15.774 109.781 7.030 1.00 47.28 201 GLY B O 1
ATOM 2191 N N . ASP B 2 202 ? 17.762 110.653 6.520 1.00 39.75 202 ASP B N 1
ATOM 2192 C CA . ASP B 2 202 ? 17.827 111.638 7.582 1.00 38.97 202 ASP B CA 1
ATOM 2193 C C . ASP B 2 202 ? 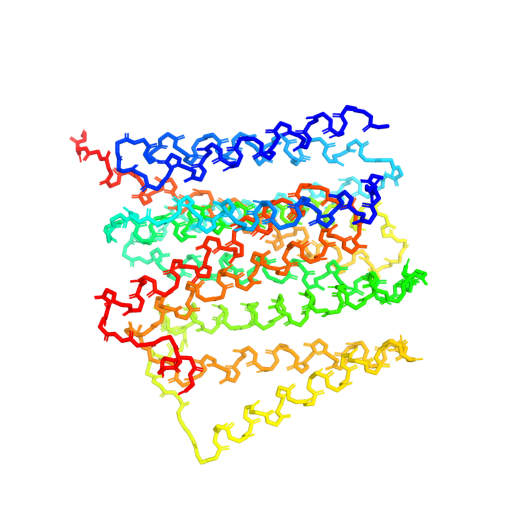17.053 112.935 7.305 1.00 39.04 202 ASP B C 1
ATOM 2194 O O . ASP B 2 202 ? 16.863 113.760 8.221 1.00 34.50 202 ASP B O 1
ATOM 2199 N N . MET B 2 203 ? 16.596 113.125 6.069 1.00 37.92 203 MET B N 1
ATOM 2200 C CA . MET B 2 203 ? 16.066 114.439 5.647 1.00 37.23 203 MET B CA 1
ATOM 2201 C C . MET B 2 203 ? 14.744 114.871 6.346 1.00 33.88 203 MET B C 1
ATOM 2202 O O . MET B 2 203 ? 14.531 116.037 6.558 1.00 38.24 203 MET B O 1
ATOM 2207 N N . PRO B 2 204 ? 13.836 113.925 6.683 1.00 36.68 204 PRO B N 1
ATOM 2208 C CA . PRO B 2 204 ? 12.652 114.298 7.484 1.00 32.33 204 PRO B CA 1
ATOM 2209 C C . PRO B 2 204 ? 12.965 115.013 8.757 1.00 33.34 204 PRO B C 1
ATOM 2210 O O . PRO B 2 204 ? 12.265 115.987 9.066 1.00 29.59 204 PRO B O 1
ATOM 2214 N N . VAL B 2 205 ? 14.026 114.590 9.463 1.00 31.54 205 VAL B N 1
ATOM 2215 C CA . VAL B 2 205 ? 14.469 115.295 10.674 1.00 34.81 205 VAL B CA 1
ATOM 2216 C C . VAL B 2 205 ? 14.947 116.713 10.370 1.00 33.33 205 VAL B C 1
ATOM 2217 O O . VAL B 2 205 ? 14.657 117.624 11.101 1.00 31.98 205 VAL B O 1
ATOM 2221 N N . ALA B 2 206 ? 15.727 116.887 9.321 1.00 30.49 206 ALA B N 1
ATOM 2222 C CA . ALA B 2 206 ? 16.234 118.195 8.993 1.00 28.58 206 ALA B CA 1
ATOM 2223 C C . ALA B 2 206 ? 15.085 119.127 8.625 1.00 28.20 206 ALA B C 1
ATOM 2224 O O . ALA B 2 206 ? 15.124 120.299 8.948 1.00 25.31 206 ALA B O 1
ATOM 2226 N N . ILE B 2 207 ? 14.080 118.588 7.923 1.00 26.37 207 ILE B N 1
ATOM 2227 C CA . ILE B 2 207 ? 12.939 119.338 7.492 1.00 25.95 207 ILE B CA 1
ATOM 2228 C C . ILE B 2 207 ? 12.081 119.752 8.714 1.00 27.56 207 ILE B C 1
ATOM 2229 O O . ILE B 2 207 ? 11.616 120.884 8.796 1.00 25.11 207 ILE B O 1
ATOM 2234 N N . SER B 2 208 ? 11.855 118.814 9.627 1.00 26.76 208 SER B N 1
ATOM 2235 C CA . SER B 2 208 ? 11.212 119.137 10.901 1.00 32.38 208 SER B CA 1
ATOM 2236 C C . SER B 2 208 ? 11.965 120.285 11.624 1.00 30.73 208 SER B C 1
ATOM 2237 O O . SER B 2 208 ? 11.345 121.267 12.061 1.00 29.60 208 SER B O 1
ATOM 2240 N N . PHE B 2 209 ? 13.293 120.183 11.695 1.00 31.26 209 PHE B N 1
ATOM 2241 C CA . PHE B 2 209 ? 14.155 121.202 12.334 1.00 30.33 209 PHE B CA 1
ATOM 2242 C C . PHE B 2 209 ? 14.008 122.594 11.628 1.00 32.41 209 PHE B C 1
ATOM 2243 O O . PHE B 2 209 ? 13.892 123.612 12.270 1.00 33.58 209 PHE B O 1
ATOM 2251 N N . TYR B 2 210 ? 13.984 122.622 10.307 1.00 30.18 210 TYR B N 1
ATOM 2252 C CA . TYR B 2 210 ? 13.753 123.876 9.574 1.00 32.62 210 TYR B CA 1
ATOM 2253 C C . TYR B 2 210 ? 12.333 124.414 9.753 1.00 32.19 210 TYR B C 1
ATOM 2254 O O . TYR B 2 210 ? 12.122 125.635 9.693 1.00 36.48 210 TYR B O 1
ATOM 2263 N N . ASN B 2 211 ? 11.379 123.513 10.001 1.00 30.10 211 ASN B N 1
ATOM 2264 C CA . ASN B 2 211 ? 10.037 123.902 10.336 1.00 29.90 211 ASN B CA 1
ATOM 2265 C C . ASN B 2 211 ? 9.978 124.660 11.638 1.00 27.33 211 ASN B C 1
ATOM 2266 O O . ASN B 2 211 ? 9.362 125.739 11.698 1.00 24.86 211 ASN B O 1
ATOM 2271 N N . ALA B 2 212 ? 10.715 124.165 12.621 1.00 28.96 212 ALA B N 1
ATOM 2272 C CA . ALA B 2 212 ? 10.852 124.799 13.932 1.00 28.88 212 ALA B CA 1
ATOM 2273 C C . ALA B 2 212 ? 11.505 126.109 13.767 1.00 31.30 212 ALA B C 1
ATOM 2274 O O . ALA B 2 212 ? 11.072 127.095 14.402 1.00 31.43 212 ALA B O 1
ATOM 2276 N N . PHE B 2 213 ? 12.583 126.135 12.979 1.00 28.69 213 PHE B N 1
ATOM 2277 C CA . PHE B 2 213 ? 13.242 127.395 12.685 1.00 31.66 213 PHE B CA 1
ATOM 2278 C C . PHE B 2 213 ? 12.366 128.462 12.071 1.00 33.68 213 PHE B C 1
ATOM 2279 O O . PHE B 2 213 ? 12.442 129.603 12.520 1.00 30.51 213 PHE B O 1
ATOM 2287 N N . THR B 2 214 ? 11.557 128.131 11.023 1.00 32.08 214 THR B N 1
ATOM 2288 C CA . THR B 2 214 ? 10.667 129.144 10.423 1.00 27.98 214 THR B CA 1
ATOM 2289 C C . THR B 2 214 ? 9.633 129.653 11.408 1.00 24.87 214 THR B C 1
ATOM 2290 O O . THR B 2 214 ? 9.352 130.859 11.469 1.00 24.54 214 THR B O 1
ATOM 2294 N N . GLY B 2 215 ? 9.067 128.749 12.205 1.00 24.87 215 GLY B N 1
ATOM 2295 C CA . GLY B 2 215 ? 8.164 129.186 13.228 1.00 26.49 215 GLY B CA 1
ATOM 2296 C C . GLY B 2 215 ? 8.789 130.239 14.115 1.00 28.33 215 GLY B C 1
ATOM 2297 O O . GLY B 2 215 ? 8.244 131.310 14.259 1.00 32.23 215 GLY B O 1
ATOM 2298 N N . MET B 2 216 ? 9.928 129.921 14.694 1.00 25.84 216 MET B N 1
ATOM 2299 C CA . MET B 2 216 ? 10.715 130.884 15.511 1.00 31.89 216 MET B CA 1
ATOM 2300 C C . MET B 2 216 ? 11.000 132.223 14.793 1.00 32.61 216 MET B C 1
ATOM 2301 O O . MET B 2 216 ? 10.873 133.296 15.385 1.00 30.79 216 MET B O 1
ATOM 2306 N N . ALA B 2 217 ? 11.432 132.125 13.542 1.00 26.62 217 ALA B N 1
ATOM 2307 C CA . ALA B 2 217 ? 11.634 133.313 12.781 1.00 30.35 217 ALA B CA 1
ATOM 2308 C C . ALA B 2 217 ? 10.343 134.104 12.645 1.00 32.23 217 ALA B C 1
ATOM 2309 O O . ALA B 2 217 ? 10.350 135.327 12.795 1.00 26.96 217 ALA B O 1
ATOM 2311 N N . VAL B 2 218 ? 9.233 133.429 12.327 1.00 29.11 218 VAL B N 1
ATOM 2312 C CA . VAL B 2 218 ? 8.005 134.166 12.232 1.00 30.27 218 VAL B CA 1
ATOM 2313 C C . VAL B 2 218 ? 7.615 134.858 13.591 1.00 28.54 218 VAL B C 1
ATOM 2314 O O . VAL B 2 218 ? 7.218 136.046 13.637 1.00 24.77 218 VAL B O 1
ATOM 2318 N N . GLY B 2 219 ? 7.813 134.152 14.672 1.00 29.67 219 GLY B N 1
ATOM 2319 C CA . GLY B 2 219 ? 7.536 134.676 16.020 1.00 33.77 219 GLY B CA 1
ATOM 2320 C C . GLY B 2 219 ? 8.384 135.906 16.326 1.00 31.35 219 GLY B C 1
ATOM 2321 O O . GLY B 2 219 ? 7.838 136.910 16.804 1.00 31.22 219 GLY B O 1
ATOM 2322 N N . PHE B 2 220 ? 9.685 135.814 16.042 1.00 28.77 220 PHE B N 1
ATOM 2323 C CA . PHE B 2 220 ? 10.636 136.883 16.275 1.00 33.76 220 PHE B CA 1
ATOM 2324 C C . PHE B 2 220 ? 10.304 138.130 15.486 1.00 33.12 220 PHE B C 1
ATOM 2325 O O . PHE B 2 220 ? 10.392 139.257 16.038 1.00 34.16 220 PHE B O 1
ATOM 2333 N N . GLU B 2 221 ? 9.852 137.95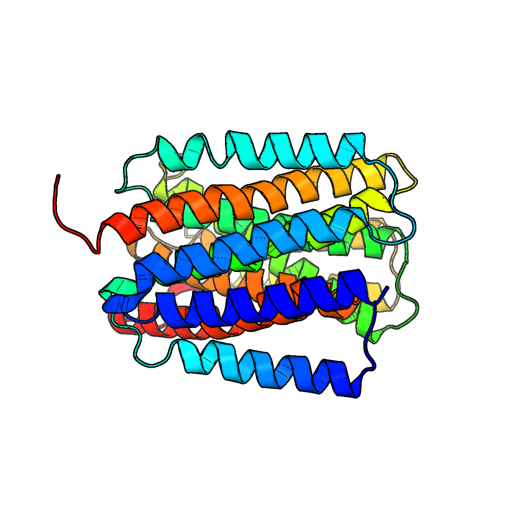7 14.244 1.00 34.07 221 GLU B N 1
ATOM 2334 C CA . GLU B 2 221 ? 9.455 139.122 13.422 1.00 32.89 221 GLU B CA 1
ATOM 2335 C C . GLU B 2 221 ? 8.212 139.769 13.996 1.00 32.55 221 GLU B C 1
ATOM 2336 O O . GLU B 2 221 ? 8.121 141.029 14.088 1.00 32.07 221 GLU B O 1
ATOM 2342 N N . GLY B 2 222 ? 7.317 138.916 14.482 1.00 31.01 222 GLY B N 1
ATOM 2343 C CA . GLY B 2 222 ? 6.103 139.351 15.153 1.00 29.37 222 GLY B CA 1
ATOM 2344 C C . GLY B 2 222 ? 6.327 140.247 16.343 1.00 31.45 222 GLY B C 1
ATOM 2345 O O . GLY B 2 222 ? 5.707 141.305 16.439 1.00 30.20 222 GLY B O 1
ATOM 2346 N N . PHE B 2 223 ? 7.202 139.817 17.257 1.00 30.06 223 PHE B N 1
ATOM 2347 C CA . PHE B 2 223 ? 7.528 140.634 18.415 1.00 30.51 223 PHE B CA 1
ATOM 2348 C C . PHE B 2 223 ? 8.242 141.941 17.972 1.00 34.50 223 PHE B C 1
ATOM 2349 O O . PHE B 2 223 ? 7.980 142.977 18.523 1.00 40.35 223 PHE B O 1
ATOM 2357 N N . ALA B 2 224 ? 9.137 141.864 16.983 1.00 32.56 224 ALA B N 1
ATOM 2358 C CA . ALA B 2 224 ? 9.920 143.019 16.533 1.00 33.35 224 ALA B CA 1
ATOM 2359 C C . ALA B 2 224 ? 9.049 144.099 15.908 1.00 35.02 224 ALA B C 1
ATOM 2360 O O . ALA B 2 224 ? 9.299 145.269 16.152 1.00 35.21 224 ALA B O 1
ATOM 2362 N N . VAL B 2 225 ? 8.078 143.703 15.082 1.00 32.03 225 VAL B N 1
ATOM 2363 C CA . VAL B 2 225 ? 7.157 144.662 14.452 1.00 38.29 225 VAL B CA 1
ATOM 2364 C C . VAL B 2 225 ? 5.825 144.836 15.205 1.00 36.21 225 VAL B C 1
ATOM 2365 O O . VAL B 2 225 ? 5.059 145.653 14.802 1.00 40.00 225 VAL B O 1
ATOM 2369 N N . GLY B 2 226 ? 5.548 144.091 16.274 1.00 37.96 226 GLY B N 1
ATOM 2370 C CA . GLY B 2 226 ? 4.263 144.265 17.025 1.00 34.60 226 GLY B CA 1
ATOM 2371 C C . GLY B 2 226 ? 3.031 143.725 16.267 1.00 40.26 226 GLY B C 1
ATOM 2372 O O . GLY B 2 226 ? 2.016 144.403 16.185 1.00 50.02 226 GLY B O 1
ATOM 2373 N N . ASN B 2 227 ? 3.133 142.535 15.677 1.00 33.70 227 ASN B N 1
ATOM 2374 C CA . ASN B 2 227 ? 1.997 141.834 15.121 1.00 33.63 227 ASN B CA 1
ATOM 2375 C C . ASN B 2 227 ? 1.673 140.553 15.910 1.00 34.18 227 ASN B C 1
ATOM 2376 O O . ASN B 2 227 ? 2.442 139.551 15.802 1.00 30.91 227 ASN B O 1
ATOM 2381 N N . PRO B 2 228 ? 0.527 140.553 16.666 1.00 36.40 228 PRO B N 1
ATOM 2382 C CA . PRO B 2 228 ? 0.126 139.419 17.512 1.00 34.82 228 PRO B CA 1
ATOM 2383 C C . PRO B 2 228 ? -0.168 138.157 16.792 1.00 32.10 228 PRO B C 1
ATOM 2384 O O . PRO B 2 228 ? -0.034 137.082 17.384 1.00 34.72 228 PRO B O 1
ATOM 2388 N N . ALA B 2 229 ? -0.630 138.249 15.548 1.00 34.24 2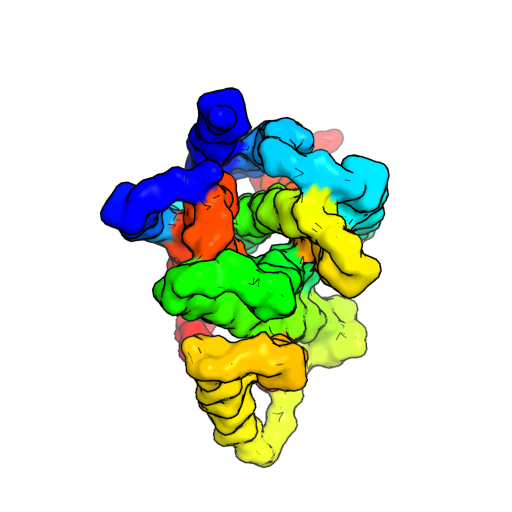29 ALA B N 1
ATOM 2389 C CA . ALA B 2 229 ? -0.930 137.047 14.746 1.00 34.81 229 ALA B CA 1
ATOM 2390 C C . ALA B 2 229 ? 0.348 136.248 14.549 1.00 33.81 229 ALA B C 1
ATOM 2391 O O . ALA B 2 229 ? 0.355 135.012 14.749 1.00 33.41 229 ALA B O 1
ATOM 2393 N N . LEU B 2 230 ? 1.445 136.961 14.276 1.00 30.40 230 LEU B N 1
ATOM 2394 C CA . LEU B 2 230 ? 2.702 136.292 14.116 1.00 33.58 230 LEU B CA 1
ATOM 2395 C C . LEU B 2 230 ? 3.434 135.923 15.433 1.00 30.01 230 LEU B C 1
ATOM 2396 O O . LEU B 2 230 ? 4.160 134.925 15.450 1.00 25.98 230 LEU B O 1
ATOM 2401 N N . MET B 2 231 ? 3.258 136.726 16.463 1.00 27.75 231 MET B N 1
ATOM 2402 C CA . MET B 2 231 ? 3.828 136.434 17.786 1.00 33.00 231 MET B CA 1
ATOM 2403 C C . MET B 2 231 ? 3.382 135.056 18.288 1.00 34.32 231 MET B C 1
ATOM 2404 O O . MET B 2 231 ? 4.213 134.200 18.673 1.00 31.64 231 MET B O 1
ATOM 2409 N N . VAL B 2 232 ? 2.072 134.847 18.272 1.00 30.40 232 VAL B N 1
ATOM 2410 C CA . VAL B 2 232 ? 1.522 133.655 18.897 1.00 34.20 232 VAL B CA 1
ATOM 2411 C C . VAL B 2 232 ? 1.796 132.455 17.987 1.00 31.51 232 VAL B C 1
ATOM 2412 O O . VAL B 2 232 ? 2.395 131.474 18.418 1.00 28.15 232 VAL B O 1
ATOM 2416 N N . ALA B 2 233 ? 1.362 132.556 16.749 1.00 33.06 233 ALA B N 1
ATOM 2417 C CA . ALA B 2 233 ? 1.485 131.424 15.775 1.00 33.76 233 ALA B CA 1
ATOM 2418 C C . ALA B 2 233 ? 2.902 130.980 15.541 1.00 31.19 233 ALA B C 1
ATOM 2419 O O . ALA B 2 233 ? 3.189 129.805 15.539 1.00 35.21 233 ALA B O 1
ATOM 2421 N N . GLY B 2 234 ? 3.804 131.942 15.347 1.00 31.93 234 GLY B N 1
ATOM 2422 C CA . GLY B 2 234 ? 5.199 131.651 15.242 1.00 29.72 234 GLY B CA 1
ATOM 2423 C C . GLY B 2 234 ? 5.800 131.031 16.502 1.00 31.49 234 GLY B C 1
ATOM 2424 O O . GLY B 2 234 ? 6.534 130.045 16.417 1.00 28.64 234 GLY B O 1
ATOM 2425 N N . THR B 2 235 ? 5.544 131.616 17.683 1.00 29.15 235 THR B N 1
ATOM 2426 C CA . THR B 2 235 ? 6.093 131.022 18.900 1.00 29.48 235 THR B CA 1
ATOM 2427 C C . THR B 2 235 ? 5.495 129.628 19.095 1.00 29.77 235 THR B C 1
ATOM 2428 O O . THR B 2 235 ? 6.201 128.694 19.507 1.00 32.59 235 THR B O 1
ATOM 2432 N N . LEU B 2 236 ? 4.200 129.468 18.819 1.00 30.15 236 LEU B N 1
ATOM 2433 C CA . LEU B 2 236 ? 3.536 128.147 19.054 1.00 30.86 236 LEU B CA 1
ATOM 2434 C C . LEU B 2 236 ? 4.152 127.031 18.210 1.00 31.98 236 LEU B C 1
ATOM 2435 O O . LEU B 2 236 ? 4.428 125.896 18.676 1.00 29.67 236 LEU B O 1
ATOM 2440 N N . VAL B 2 237 ? 4.481 127.381 16.986 1.00 31.73 237 VAL B N 1
ATOM 2441 C CA . VAL B 2 237 ? 5.010 126.393 16.033 1.00 31.25 237 VAL B CA 1
ATOM 2442 C C . VAL B 2 237 ? 6.474 126.160 16.245 1.00 28.58 237 VAL B C 1
ATOM 2443 O O . VAL B 2 237 ? 6.952 125.026 16.124 1.00 28.19 237 VAL B O 1
ATOM 2447 N N . GLY B 2 238 ? 7.222 127.214 16.501 1.00 28.58 238 GLY B N 1
ATOM 2448 C CA . GLY B 2 238 ? 8.603 127.037 16.939 1.00 29.08 238 GLY B CA 1
ATOM 2449 C C . GLY B 2 238 ? 8.784 126.042 18.059 1.00 30.23 238 GLY B C 1
ATOM 2450 O O . GLY B 2 238 ? 9.698 125.185 18.019 1.00 32.19 238 GLY B O 1
ATOM 2451 N N . ALA B 2 239 ? 7.940 126.162 19.086 1.00 33.71 239 ALA B N 1
ATOM 2452 C CA . ALA B 2 239 ? 8.040 125.304 20.284 1.00 31.21 239 ALA B CA 1
ATOM 2453 C C . ALA B 2 239 ? 7.569 123.902 19.952 1.00 32.28 239 ALA B C 1
ATOM 2454 O O . ALA B 2 239 ? 8.215 122.922 20.281 1.00 33.05 239 ALA B O 1
ATOM 2456 N N . ALA B 2 240 ? 6.385 123.802 19.366 1.00 29.84 240 ALA B N 1
ATOM 2457 C CA . ALA B 2 240 ? 5.854 122.473 18.931 1.00 31.08 240 ALA B CA 1
ATOM 2458 C C . ALA B 2 240 ? 6.838 121.784 17.974 1.00 31.00 240 ALA B C 1
ATOM 2459 O O . ALA B 2 240 ? 7.153 120.627 18.186 1.00 31.15 240 ALA B O 1
ATOM 2461 N N . GLY B 2 241 ? 7.401 122.525 17.011 1.00 30.59 241 GLY B N 1
ATOM 2462 C CA . GLY B 2 241 ? 8.326 121.952 16.047 1.00 29.17 241 GLY B CA 1
ATOM 2463 C C . GLY B 2 241 ? 9.609 121.508 16.656 1.00 30.58 241 GLY B C 1
ATOM 2464 O O . GLY B 2 241 ? 10.213 120.485 16.241 1.00 30.36 241 GLY B O 1
ATOM 2465 N N . THR B 2 242 ? 10.089 122.260 17.641 1.00 32.03 242 THR B N 1
ATOM 2466 C CA . THR B 2 242 ? 11.324 121.858 18.319 1.00 32.10 242 THR B CA 1
ATOM 2467 C C . THR B 2 242 ? 11.141 120.473 18.901 1.00 37.70 242 THR B C 1
ATOM 2468 O O . THR B 2 242 ? 11.963 119.573 18.610 1.00 39.27 242 THR B O 1
ATOM 2472 N N . LEU B 2 243 ? 10.028 120.260 19.612 1.00 30.70 243 LEU B N 1
ATOM 2473 C CA . LEU B 2 243 ? 9.784 118.958 20.201 1.00 32.17 243 LEU B CA 1
ATOM 2474 C C . LEU B 2 243 ? 9.535 117.883 19.206 1.00 33.43 243 LEU B C 1
ATOM 2475 O O . LEU B 2 243 ? 9.958 116.715 19.392 1.00 27.35 243 LEU B O 1
ATOM 2480 N N . LEU B 2 244 ? 8.744 118.231 18.195 1.00 30.21 244 LEU B N 1
ATOM 2481 C CA . LEU B 2 244 ? 8.466 117.284 17.153 1.00 31.79 244 LEU B CA 1
ATOM 2482 C C . LEU B 2 244 ? 9.783 116.786 16.490 1.00 29.52 244 LEU B C 1
ATOM 2483 O O . LEU B 2 244 ? 9.915 115.605 16.198 1.00 33.02 244 LEU B O 1
ATOM 2488 N N . THR B 2 245 ? 10.764 117.645 16.303 1.00 27.59 245 THR B N 1
ATOM 2489 C CA . THR B 2 245 ? 12.020 117.203 15.690 1.00 30.36 245 THR B CA 1
ATOM 2490 C C . THR B 2 245 ? 12.747 116.127 16.589 1.00 35.20 245 THR B C 1
ATOM 2491 O O . THR B 2 245 ? 13.222 115.069 16.097 1.00 29.98 245 THR B O 1
ATOM 2495 N N . VAL B 2 246 ? 12.796 116.401 17.893 1.00 30.89 246 VAL B N 1
ATOM 2496 C CA . VAL B 2 246 ? 13.336 115.424 18.876 1.00 35.28 246 VAL B CA 1
ATOM 2497 C C . VAL B 2 246 ? 12.580 114.110 18.771 1.00 35.51 246 VAL B C 1
ATOM 2498 O O . VAL B 2 246 ? 13.208 113.049 18.689 1.00 35.90 246 VAL B O 1
ATOM 2502 N N . LEU B 2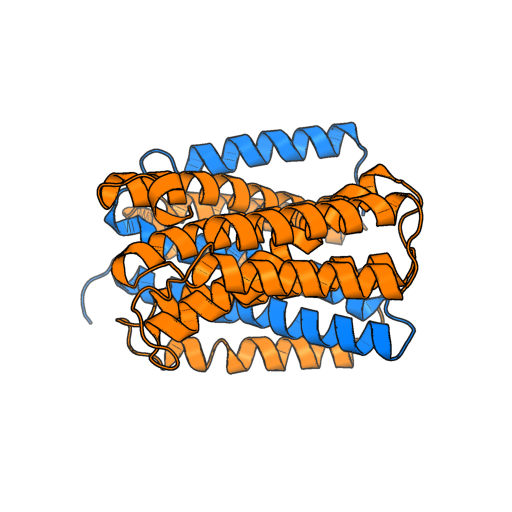 247 ? 11.242 114.153 18.701 1.00 35.67 247 LEU B N 1
ATOM 2503 C CA . LEU B 2 247 ? 10.487 112.906 18.633 1.00 37.17 247 LEU B CA 1
ATOM 2504 C C . LEU B 2 247 ? 10.741 112.081 17.351 1.00 41.52 247 LEU B C 1
ATOM 2505 O O . LEU B 2 247 ? 10.735 110.814 17.374 1.00 41.62 247 LEU B O 1
ATOM 2510 N N . MET B 2 248 ? 10.945 112.782 16.240 1.00 39.76 248 MET B N 1
ATOM 2511 C CA . MET B 2 248 ? 11.175 112.105 14.962 1.00 42.77 248 MET B CA 1
ATOM 2512 C C . MET B 2 248 ? 12.539 111.446 14.938 1.00 36.44 248 MET B C 1
ATOM 2513 O O . MET B 2 248 ? 12.661 110.365 14.436 1.00 43.49 248 MET B O 1
ATOM 2518 N N . ALA B 2 249 ? 13.541 112.144 15.438 1.00 34.51 249 ALA B N 1
ATOM 2519 C CA . ALA B 2 249 ? 14.838 111.578 15.668 1.00 40.59 249 ALA B CA 1
ATOM 2520 C C . ALA B 2 249 ? 14.812 110.292 16.554 1.00 47.77 249 ALA B C 1
ATOM 2521 O O . ALA B 2 249 ? 15.309 109.264 16.110 1.00 47.45 249 ALA B O 1
ATOM 2523 N N . ARG B 2 250 ? 14.205 110.354 17.752 1.00 45.73 250 ARG B N 1
ATOM 2524 C CA . ARG B 2 250 ? 14.042 109.177 18.637 1.00 43.41 250 ARG B CA 1
ATOM 2525 C C . ARG B 2 250 ? 13.313 108.019 17.949 1.00 46.67 250 ARG B C 1
ATOM 2526 O O . ARG B 2 250 ? 13.738 106.856 18.039 1.00 50.21 250 ARG B O 1
ATOM 2534 N N . ALA B 2 251 ? 12.242 108.309 17.221 1.00 40.29 251 ALA B N 1
ATOM 2535 C CA . ALA B 2 2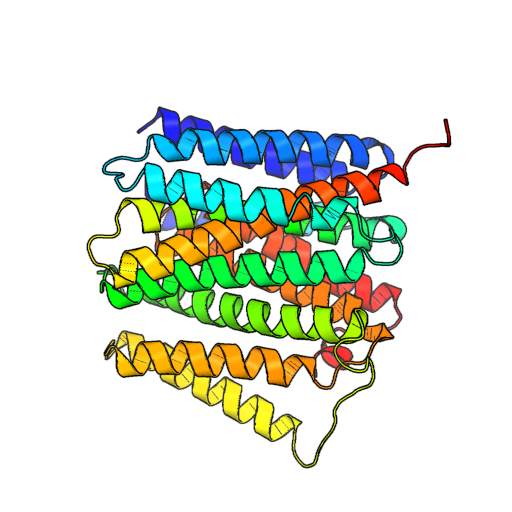51 ? 11.515 107.249 16.561 1.00 40.66 251 ALA B CA 1
ATOM 2536 C C . ALA B 2 251 ? 12.341 106.613 15.422 1.00 56.39 251 ALA B C 1
ATOM 2537 O O . ALA B 2 251 ? 12.277 105.414 15.210 1.00 65.83 251 ALA B O 1
ATOM 2539 N N . MET B 2 252 ? 13.093 107.433 14.683 1.00 64.60 252 MET B N 1
ATOM 2540 C CA . MET B 2 252 ? 13.968 106.975 13.578 1.00 68.04 252 MET B CA 1
ATOM 2541 C C . MET B 2 252 ? 15.327 106.512 14.095 1.00 66.22 252 MET B C 1
ATOM 2542 O O . MET B 2 252 ? 16.224 106.333 13.306 1.00 75.13 252 MET B O 1
ATOM 2547 N N . ASN B 2 253 ? 15.464 106.312 15.410 1.00 61.31 253 ASN B N 1
ATOM 2548 C CA . ASN B 2 253 ? 16.626 105.711 16.021 1.00 65.74 253 ASN B CA 1
ATOM 2549 C C . ASN B 2 253 ? 17.786 106.597 15.754 1.00 74.42 253 ASN B C 1
ATOM 2550 O O . ASN B 2 253 ? 18.562 106.284 14.871 1.00 63.56 253 ASN B O 1
ATOM 2555 N N . ARG B 2 254 ? 17.899 107.700 16.509 1.00 85.24 254 ARG B N 1
ATOM 2556 C CA . ARG B 2 254 ? 18.994 108.682 16.336 1.00 85.74 254 ARG B CA 1
ATOM 2557 C C . ARG B 2 254 ? 18.900 109.943 17.204 1.00 76.77 254 ARG B C 1
ATOM 2558 O O . ARG B 2 254 ? 17.933 110.168 17.927 1.00 82.23 254 ARG B O 1
ATOM 2566 N N . SER B 2 255 ? 19.935 110.766 17.104 1.00 67.83 255 SER B N 1
ATOM 2567 C CA . SER B 2 255 ? 19.987 112.082 17.726 1.00 65.43 255 SER B CA 1
ATOM 2568 C C . SER B 2 255 ? 19.859 113.206 16.661 1.00 51.35 255 SER B C 1
ATOM 2569 O O . SER B 2 255 ? 20.188 113.032 15.481 1.00 53.13 255 SER B O 1
ATOM 2572 N N . VAL B 2 256 ? 19.365 114.355 17.096 1.00 52.30 256 VAL B N 1
ATOM 2573 C CA . VAL B 2 256 ? 19.200 115.531 16.231 1.00 46.71 256 VAL B CA 1
ATOM 2574 C C . VAL B 2 256 ? 20.555 116.096 15.878 1.00 45.89 256 VAL B C 1
ATOM 2575 O O . VAL B 2 256 ? 20.757 116.459 14.734 1.00 44.46 256 VAL B O 1
ATOM 2579 N N . TRP B 2 257 ? 21.437 116.196 16.886 1.00 49.08 257 TRP B N 1
ATOM 2580 C CA . TRP B 2 257 ? 22.886 116.563 16.775 1.00 53.87 257 TRP B CA 1
ATOM 2581 C C . TRP B 2 257 ? 23.606 115.702 15.740 1.00 54.41 257 TRP B C 1
ATOM 2582 O O . TRP B 2 257 ? 24.213 116.237 14.821 1.00 50.88 257 TRP B O 1
ATOM 2593 N N . ILE B 2 258 ? 23.501 114.377 15.854 1.00 51.40 258 ILE B N 1
ATOM 2594 C CA . ILE B 2 258 ? 24.051 113.446 14.825 1.00 63.06 258 ILE B CA 1
ATOM 2595 C C . ILE B 2 258 ? 23.650 113.822 13.390 1.00 63.17 258 ILE B C 1
ATOM 2596 O O . ILE B 2 258 ? 24.520 113.919 12.523 1.00 78.18 258 ILE B O 1
ATOM 2601 N N . SER B 2 259 ? 22.368 114.061 13.125 1.00 61.47 259 SER B N 1
ATOM 2602 C CA . SER B 2 259 ? 21.940 114.414 11.741 1.00 60.08 259 SER B CA 1
ATOM 2603 C C . SER B 2 259 ? 22.397 115.803 11.328 1.00 55.74 259 SER B C 1
ATOM 2604 O O . SER B 2 259 ? 23.005 115.993 10.300 1.00 54.98 259 SER B O 1
ATOM 2607 N N . VAL B 2 260 ? 22.112 116.770 12.168 1.00 55.86 260 VAL B N 1
ATOM 2608 C CA . VAL B 2 260 ? 22.332 118.163 11.846 1.00 57.26 260 VAL B CA 1
ATOM 2609 C C . VAL B 2 260 ? 23.845 118.612 11.920 1.00 69.57 260 VAL B C 1
ATOM 2610 O O . VAL B 2 260 ? 24.189 119.672 11.348 1.00 66.35 260 VAL B O 1
ATOM 2614 N N . LEU B 2 261 ? 24.730 117.810 12.576 1.00 74.82 261 LEU B N 1
ATOM 2615 C CA . LEU B 2 261 ? 26.219 118.062 12.710 1.00 67.64 261 LEU B CA 1
ATOM 2616 C C . LEU B 2 261 ? 26.998 116.972 13.461 1.00 62.89 261 LEU B C 1
ATOM 2617 O O . LEU B 2 261 ? 27.327 115.909 12.931 1.00 70.34 261 LEU B O 1
#

InterPro domains:
  IPR024605 NAD(P) transhydrogenase, alpha subunit, C-terminal [PF12769] (9-92)

B-factor: mean 46.5, std 21.68, range [24.54, 210.71]

Foldseek 3Di:
DDDDDVVVVVVVVVVVVVVVVVCVPDDPLCVVLVVLVVQLVVLCQLVVLVVQCVPDDDPVSNVVSVVSNVVSVCSNPVSVVVSVVSCCVVDDDD/DVVLVVLLVQLLVLLVQLVVLCVDDVRNVVSVVSNVVSVVSNVVSVVPDPPDDPVVVVVVVVVVVVVVLVVVVVPDDPVLVLLNLLQVLLVLLVVLLVLLLVCLVVVVDPDLVLNLLSLLLNLLSLLSNLLSVVLNCCVVVVDPQAADDDDCLVVVLVVLVVVLVVLSVCCSVPSDPVSSVVSSVSSNVSSNSQNRRAGDVLSSLSSLVSQLSSLSSQLSSCVSVVPSSSVSRSVVRNVVSVVVSQVVQVVSPHGSVVRRD

Sequence (355 aa):
MEFGFWSALYIFVLTCFLGYELITRVPVILHTPLMSGSNFIHGVVVVGAMVVLGHAETGLEKLIGFLGVILGAANAAGGYAVTVRMLEMFERKPMDLIQAAYFVVAILFIVGLKRMAHPTTAKSGIVWAGWGMVLAVLATFFWPGMGNFALILLALLLGSVVAWWWAAVRVAMTDMPQMVAIYNGMGGGAAATIAAVELLKGAFENTGLMALAILGGLIGSVAFTGSLIAFAKLQGIMKSRPILFPGQKAVNALVLALTVVIGLSLLWNDATASIVLFFLLALLFGVLMTLPIGGGDMPVAISFYNAFTGMAVGFEGFAVGNPALMVAGTLVGAAGTLLTVLMARAMNRSVWISVL

Solvent-accessible surface area: 15308 Å² total; per-residue (Å²): 59,118,65,52,134,168,52,17,72,142,50,70,60,112,12,45,154,65,0,103,111,27,1,53,226,14,47,100,110,0,13,47,5,1,1,1,0,2,1,4,0,0,0,0,0,1,0,3,1,0,20,13,0,3,73,8,87,71,58,99,20,65,101,31,1,35,85,0,0,46,30,0,4,6,0,10,13,0,1,50,3,1,0,52,45,10,3,81,119,54,100,239,181,168,112,122,146,4,52,49,14,3,136,64,1,17,72,29,2,45,42,0,0,108,80,2,4,88,58,135,35,0,85,38,0,5,72,104,0,8,160,0,12,71,53,0,31,104,10,0,48,147,34,74,68,19,28,42,96,84,57,0,94,83,0,22,102,81,3,32,91,92,5,116,150,25,0,74,176,38,58,70,119,47,2,44,15,12,2,0,31,8,0,0,47,0,0,4,0,0,12,20,1,0,15,0,30,2,51,82,46,59,32,114,78,89,41,48,22,39,53,0,14,73,0,0,21,17,0,1,3,0,48,23,0,0,56,25,0,33,11,3,56,83,58,126,49,143,55,144,64,68,124,77,130,53,16,157,67,60,21,61,122,19,69,54,82,0,60,91,28,2,103,46,2,53,226,90,65,45,87,76,24,5,74,81,1,23,106,24,0,45,77,23,0,44,21,15,0,23,42,4,13,24,61,37,0,32,4,0,0,0,41,0,0,4,42,0,0,59,0,0,2,40,0,0,22,6,51,3,2,12,3,0,4,23,1,0,10,0,0,2,12,2,0,59,14,3,4,62,22,4,2,163,46,78,129,124,49,33,189,105,14,19,125

Secondary structure (DSSP, 8-state):
-PPPHHHHHHHHHHHHHHHHHHTTT--GGGHHHHHHHHHHHHTTHHHHHHHHHHH--SHHHHHHHHHHHHHHHHHHHHHHHHHHHHGGGSS---/-HHHHHHHHHHHHHHHHHHHHHTSGGGHHHHHHHHHHHHHHHHHHHTT-TT---HHHHHHHHHHHHHHHHHHHHHS-GGGHHHHHHHHHHHHHHHHHHHHHHHHHTT--SSHHHHHHHHHHHHHHHHHHHHHHHHHHHHHTSS-SS----TTHHHHHHHHHHHHHHHHHHTTT---HHHHHHHHHHHHHHHHHHHTT--TTTHHHHHHHHHHHHHHHHHHHHHHHT-HHHHHHHHHHHHHHHHHHHHHHHHTSS-HHHHH-

Radius of gyration: 18.89 Å; Cα contacts (8 Å, |Δi|>4): 669; chains: 2; bounding box: 53×50×39 Å

Nearest PDB structures (foldseek):
  4o93-assembly1_A  TM=9.702E-01  e=1.361E-11  Thermus thermophilus HB27
  4o9p-assembly2_A  TM=9.717E-01  e=3.466E-11  Thermus thermophilus HB27
  4o9u-assembly1_A  TM=9.680E-01  e=2.303E-11  Thermus thermophilus HB27
  4o9t-assembly4_G  TM=9.976E-01  e=1.493E-10  Thermus thermophilus HB27
  4o93-assembly1_B  TM=9.954E-01  e=7.448E-29  Thermus thermophilus HB27

GO terms:
  GO:0005515 protein binding (F, IPI)

Organism: Thermus thermophilus (strain ATCC BAA-163 / DSM 7039 / HB27) (NCBI:txid262724)